Protein AF-A0A944LCT8-F1 (afdb_monomer_lite)

Secondary structure (DSSP, 8-state):
---HHHHHHHHHHHHHHHHHHHHHHHHHTTSPP-PPPPPPPPSSHHHHHHHHHHHHHHHHHHHHHHHHHHIIIIIIHHHHHHHHHH-TT----HHHHHHHHHHHHHHHHHHHHHTTTSPSTTTHHHHHHHHHHHHHTTTSGGG-TT-HHHHHSS-HHHHHHHHHHHHHHHHHHHHHHHHHHHHH-PPP-GGGGGGGHHHHHHHHSHHHHHHHHHHHHHHHHHHHHSPTT------HHHHHHHHHHHHHHHHHHHHHHHHHHH-

Sequence (263 aa):
MNDPGTMIAVVIICTALLILGVVLAVVWGRLDLREPEPRPPATTRSQALRDALRRYAWWANVAAIAAVISGALAATAGGLLVMQIIAMAAPPTAQGLVAGLVAGFLGAFAYTLARRWLPSGWWTGPVLGLFLLVVFGPVWAPLHSYNPDFTILGPNWLAALLFAGLAIVHGCLVVAVARWASHRVPALSARTLPAYLPLLLAIVFYPAGVLLVLGALVAAVAALAMPPGRRITVTQWAGRAVLVVVALLALPAFILSVTLAIR

pLDDT: mean 87.09, std 10.59, range [53.91, 98.31]

Foldseek 3Di:
DDDPVVLVVLLVVLVVLLVVLLVLLVVLLQFDQAAPDDDDFDPDLVVLLVVLLLSLLLLLLLLLQQLLSLLVRQQQSLVVNLCCQFPVDDDNDPVSSLRSSVLSNVLSVCCSVCVLQADDGNVQQLVSLVLCCLLCVLVDQQLALPNVSLVPTDQLVVSVVSSSVSSSSSSSSSSSSSSVSSVVQDRDDPVRVVSSVSSVVLCVSPVSVVVSVVSSVVSNCVSNVDDTPDDPPVPSVVVNVVSVVSSVVSNVSSVVSSVSSND

Structure (mmCIF, N/CA/C/O backbone):
data_AF-A0A944LCT8-F1
#
_entry.id   AF-A0A944LCT8-F1
#
loop_
_atom_site.group_PDB
_atom_site.id
_atom_site.type_symbol
_atom_site.label_atom_id
_atom_site.label_alt_id
_atom_site.label_comp_id
_atom_site.label_asym_id
_atom_site.label_entity_id
_atom_site.label_seq_id
_atom_site.pdbx_PDB_ins_code
_atom_site.Cartn_x
_atom_site.Cartn_y
_atom_site.Cartn_z
_atom_site.occupancy
_atom_site.B_iso_or_equiv
_atom_site.auth_seq_id
_atom_site.auth_comp_id
_atom_site.auth_asym_id
_atom_site.auth_atom_id
_atom_site.pdbx_PDB_model_num
ATOM 1 N N . MET A 1 1 ? 14.390 15.914 -28.197 1.00 54.31 1 MET A N 1
ATOM 2 C CA . MET A 1 1 ? 15.359 14.869 -27.802 1.00 54.31 1 MET A CA 1
ATOM 3 C C . MET A 1 1 ? 15.827 15.195 -26.400 1.00 54.31 1 MET A C 1
ATOM 5 O O . MET A 1 1 ? 16.246 16.324 -26.186 1.00 54.31 1 MET A O 1
ATOM 9 N N . ASN A 1 2 ? 15.683 14.266 -25.454 1.00 67.31 2 ASN A N 1
ATOM 10 C CA . ASN A 1 2 ? 16.244 14.450 -24.116 1.00 67.31 2 ASN A CA 1
ATOM 11 C C . ASN A 1 2 ? 17.774 14.405 -24.220 1.00 67.31 2 ASN A C 1
ATOM 13 O O . ASN A 1 2 ? 18.305 13.605 -24.990 1.00 67.31 2 ASN A O 1
ATOM 17 N N . ASP A 1 3 ? 18.466 15.258 -23.469 1.00 83.62 3 ASP A N 1
ATOM 18 C CA . ASP A 1 3 ? 19.923 15.202 -23.345 1.00 83.62 3 ASP A CA 1
ATOM 19 C C . ASP A 1 3 ? 20.323 13.816 -22.787 1.00 83.62 3 ASP A C 1
ATOM 21 O O . ASP A 1 3 ? 19.762 13.406 -21.760 1.00 83.62 3 ASP A O 1
ATOM 25 N N . PRO A 1 4 ? 21.246 13.068 -23.429 1.00 83.81 4 PRO A N 1
ATOM 26 C CA . PRO A 1 4 ? 21.724 11.779 -22.924 1.00 83.81 4 PRO A CA 1
ATOM 27 C C . PRO A 1 4 ? 22.180 11.838 -21.457 1.00 83.81 4 PRO A C 1
ATOM 29 O O . PRO A 1 4 ? 21.964 10.877 -20.717 1.00 83.81 4 PRO A O 1
ATOM 32 N N . GLY A 1 5 ? 22.711 12.976 -20.992 1.00 87.38 5 GLY A N 1
ATOM 33 C CA . GLY A 1 5 ? 23.055 13.170 -19.581 1.00 87.38 5 GLY A CA 1
ATOM 34 C C . GLY A 1 5 ? 21.846 13.073 -18.643 1.00 87.38 5 GLY A C 1
ATOM 35 O O . GLY A 1 5 ? 21.929 12.469 -17.573 1.00 87.38 5 GLY A O 1
ATOM 36 N N . THR A 1 6 ? 20.688 13.587 -19.067 1.00 84.88 6 THR A N 1
ATOM 37 C CA . THR A 1 6 ? 19.439 13.523 -18.290 1.00 84.88 6 THR A CA 1
ATOM 38 C C . THR A 1 6 ? 18.917 12.090 -18.197 1.00 84.88 6 THR A C 1
ATOM 40 O O . THR A 1 6 ? 18.476 11.662 -17.132 1.00 84.88 6 THR A O 1
ATOM 43 N N . MET A 1 7 ? 19.003 11.318 -19.285 1.00 83.81 7 MET A N 1
ATOM 44 C CA . MET A 1 7 ? 18.575 9.915 -19.294 1.00 83.81 7 MET A CA 1
ATOM 45 C C . MET A 1 7 ? 19.429 9.062 -18.345 1.00 83.81 7 MET A C 1
ATOM 47 O O . MET A 1 7 ? 18.885 8.338 -17.511 1.00 83.81 7 MET A O 1
ATOM 51 N N . ILE A 1 8 ? 20.757 9.201 -18.416 1.00 88.06 8 ILE A N 1
ATOM 52 C CA . ILE A 1 8 ? 21.689 8.485 -17.532 1.00 88.06 8 ILE A CA 1
ATOM 53 C C . ILE A 1 8 ? 21.419 8.844 -16.065 1.00 88.06 8 ILE A C 1
ATOM 55 O O . ILE A 1 8 ? 21.329 7.952 -15.220 1.00 88.06 8 ILE A O 1
ATOM 59 N N . ALA A 1 9 ? 21.218 10.129 -15.758 1.00 89.38 9 ALA A N 1
ATOM 60 C CA . ALA A 1 9 ? 20.897 10.573 -14.404 1.00 89.38 9 ALA A CA 1
ATOM 61 C C . ALA A 1 9 ? 19.594 9.946 -13.879 1.00 89.38 9 ALA A C 1
ATOM 63 O O . ALA A 1 9 ? 19.569 9.442 -12.756 1.00 89.38 9 ALA A O 1
ATOM 64 N N . VAL A 1 10 ? 18.529 9.914 -14.691 1.00 87.44 10 VAL A N 1
ATOM 65 C CA . VAL A 1 10 ? 17.249 9.286 -14.319 1.00 87.44 10 VAL A CA 1
ATOM 66 C C . VAL A 1 10 ? 17.432 7.799 -14.022 1.00 87.44 10 VAL A C 1
ATOM 68 O O . VAL A 1 10 ? 16.945 7.333 -12.992 1.00 87.44 10 VAL A O 1
ATOM 71 N N . VAL A 1 11 ? 18.156 7.060 -14.868 1.00 89.56 11 VAL A N 1
ATOM 72 C CA . VAL A 1 11 ? 18.419 5.625 -14.662 1.00 89.56 11 VAL A CA 1
ATOM 73 C C . VAL A 1 11 ? 19.196 5.387 -13.368 1.00 89.56 11 VAL A C 1
ATOM 75 O O . VAL A 1 11 ? 18.802 4.530 -12.575 1.00 89.56 11 VAL A O 1
ATOM 78 N N . ILE A 1 12 ? 20.253 6.164 -13.110 1.00 92.94 12 ILE A N 1
ATOM 79 C CA . ILE A 1 12 ? 21.062 6.046 -11.888 1.00 92.94 12 ILE A CA 1
ATOM 80 C C . ILE A 1 12 ? 20.209 6.325 -10.647 1.00 92.94 12 ILE A C 1
ATOM 82 O O . ILE A 1 12 ? 20.204 5.523 -9.712 1.00 92.94 12 ILE A O 1
ATOM 86 N N . ILE A 1 13 ? 19.450 7.426 -10.645 1.00 93.12 13 ILE A N 1
ATOM 87 C CA . ILE A 1 13 ? 18.596 7.814 -9.516 1.00 93.12 13 ILE A CA 1
ATOM 88 C C . ILE A 1 13 ? 17.518 6.754 -9.276 1.00 93.12 13 ILE A C 1
ATOM 90 O O . ILE A 1 13 ? 17.351 6.296 -8.147 1.00 93.12 13 ILE A O 1
ATOM 94 N N . CYS A 1 14 ? 16.812 6.316 -10.321 1.00 92.25 14 CYS A N 1
ATOM 95 C CA . CYS A 1 14 ? 15.756 5.313 -10.190 1.00 92.25 14 CYS A CA 1
ATOM 96 C C . CYS A 1 14 ? 16.305 3.965 -9.707 1.00 92.25 14 CYS A C 1
ATOM 98 O O . CYS A 1 14 ? 15.695 3.331 -8.849 1.00 92.25 14 CYS A O 1
ATOM 100 N N . THR A 1 15 ? 17.482 3.560 -10.192 1.00 94.69 15 THR A N 1
ATOM 101 C CA . THR A 1 15 ? 18.173 2.349 -9.727 1.00 94.69 15 THR A CA 1
ATOM 102 C C . THR A 1 15 ? 18.540 2.460 -8.252 1.00 94.69 15 THR A C 1
ATOM 104 O O . THR A 1 15 ? 18.235 1.556 -7.477 1.00 94.69 15 THR A O 1
ATOM 107 N N . ALA A 1 16 ? 19.134 3.579 -7.829 1.00 96.81 16 ALA A N 1
ATOM 108 C CA . ALA A 1 16 ? 19.493 3.806 -6.432 1.00 96.81 16 ALA A CA 1
ATOM 109 C C . ALA A 1 16 ? 18.262 3.796 -5.509 1.00 96.81 16 ALA A C 1
ATOM 111 O O . ALA A 1 16 ? 18.292 3.174 -4.446 1.00 96.81 16 ALA A O 1
ATOM 112 N N . LEU A 1 17 ? 17.162 4.431 -5.925 1.00 96.12 17 LEU A N 1
ATOM 113 C CA . LEU A 1 17 ? 15.902 4.444 -5.176 1.00 96.12 17 LEU A CA 1
ATOM 114 C C . LEU A 1 17 ? 15.261 3.054 -5.093 1.00 96.12 17 LEU A C 1
ATOM 116 O O . LEU A 1 17 ? 14.774 2.672 -4.027 1.00 96.12 17 LEU A O 1
ATOM 120 N N . LEU A 1 18 ? 15.290 2.274 -6.176 1.00 95.56 18 LEU A N 1
ATOM 121 C CA . LEU A 1 18 ? 14.774 0.907 -6.170 1.00 95.56 18 LEU A CA 1
ATOM 122 C C . LEU A 1 18 ? 15.621 -0.002 -5.270 1.00 95.56 18 LEU A C 1
ATOM 124 O O . LEU A 1 18 ? 15.063 -0.753 -4.471 1.00 95.56 18 LEU A O 1
ATOM 128 N N . ILE A 1 19 ? 16.954 0.103 -5.338 1.00 97.81 19 ILE A N 1
ATOM 129 C CA . ILE A 1 19 ? 17.873 -0.616 -4.441 1.00 97.81 19 ILE A CA 1
ATOM 130 C C . ILE A 1 19 ? 17.582 -0.246 -2.988 1.00 97.81 19 ILE A C 1
ATOM 132 O O . ILE A 1 19 ? 17.451 -1.138 -2.149 1.00 97.81 19 ILE A O 1
ATOM 136 N N . LEU A 1 20 ? 17.415 1.045 -2.686 1.00 97.94 20 LEU A N 1
ATOM 137 C CA . LEU A 1 20 ? 17.010 1.496 -1.358 1.00 97.94 20 LEU A CA 1
ATOM 138 C C . LEU A 1 20 ? 15.690 0.837 -0.942 1.00 97.94 20 LEU A C 1
ATOM 140 O O . LEU A 1 20 ? 15.611 0.283 0.149 1.00 97.94 20 LEU A O 1
ATOM 144 N N . GLY A 1 21 ? 14.680 0.817 -1.815 1.00 97.00 21 GLY A N 1
ATOM 145 C CA . GLY A 1 21 ? 13.418 0.117 -1.577 1.00 97.00 21 GLY A CA 1
ATOM 146 C C . GLY A 1 21 ? 13.608 -1.366 -1.236 1.00 97.00 21 GLY A C 1
ATOM 147 O O . GLY A 1 21 ? 13.045 -1.847 -0.254 1.00 97.00 21 GLY A O 1
ATOM 148 N N . VAL A 1 22 ? 14.448 -2.088 -1.981 1.00 97.88 22 VAL A N 1
ATOM 149 C CA . VAL A 1 22 ? 14.769 -3.499 -1.701 1.00 97.88 22 VAL A CA 1
ATOM 150 C C . VAL A 1 22 ? 15.451 -3.655 -0.340 1.00 97.88 22 VAL A C 1
ATOM 152 O O . VAL A 1 22 ? 15.051 -4.512 0.448 1.00 97.88 22 VAL A O 1
ATOM 155 N N . VAL A 1 23 ? 16.429 -2.805 -0.017 1.00 98.12 23 VAL A N 1
ATOM 156 C CA . VAL A 1 23 ? 17.109 -2.819 1.288 1.00 98.12 23 VAL A CA 1
ATOM 157 C C . VAL A 1 23 ? 16.108 -2.584 2.419 1.00 98.12 23 VAL A C 1
ATOM 159 O O . VAL A 1 23 ? 16.077 -3.354 3.379 1.00 98.12 23 VAL A O 1
ATOM 162 N N . LEU A 1 24 ? 15.238 -1.579 2.296 1.00 97.50 24 LEU A N 1
ATOM 163 C CA . LEU A 1 24 ? 14.194 -1.295 3.282 1.00 97.50 24 LEU A CA 1
ATOM 164 C C . LEU A 1 24 ? 13.222 -2.472 3.437 1.00 97.50 24 LEU A C 1
ATOM 166 O O . LEU A 1 24 ? 12.858 -2.826 4.560 1.00 97.50 24 LEU A O 1
ATOM 170 N N . ALA A 1 25 ? 12.847 -3.120 2.332 1.00 97.12 25 ALA A N 1
ATOM 171 C CA . ALA A 1 25 ? 11.998 -4.304 2.350 1.00 97.12 25 ALA A CA 1
ATOM 172 C C . ALA A 1 25 ? 12.648 -5.478 3.102 1.00 97.12 25 ALA A C 1
ATOM 174 O O . ALA A 1 25 ? 11.974 -6.151 3.879 1.00 97.12 25 ALA A O 1
ATOM 175 N N . VAL A 1 26 ? 13.955 -5.699 2.935 1.00 97.31 26 VAL A N 1
ATOM 176 C CA . VAL A 1 26 ? 14.699 -6.751 3.647 1.00 97.31 26 VAL A CA 1
ATOM 177 C C . VAL A 1 26 ? 14.856 -6.423 5.134 1.00 97.31 26 VAL A C 1
ATOM 179 O O . VAL A 1 26 ? 14.592 -7.276 5.984 1.00 97.31 26 VAL A O 1
ATOM 182 N N . VAL A 1 27 ? 15.256 -5.190 5.459 1.00 96.88 27 VAL A N 1
ATOM 183 C CA . VAL A 1 27 ? 15.541 -4.759 6.838 1.00 96.88 27 VAL A CA 1
ATOM 184 C C . VAL A 1 27 ? 14.262 -4.700 7.673 1.00 96.88 27 VAL A C 1
ATOM 186 O O . VAL A 1 27 ? 14.236 -5.189 8.801 1.00 96.88 27 VAL A O 1
ATOM 189 N N . TRP A 1 28 ? 13.179 -4.137 7.131 1.00 97.44 28 TRP A N 1
ATOM 190 C CA . TRP A 1 28 ? 11.921 -3.966 7.865 1.00 97.44 28 TRP A CA 1
ATOM 191 C C . TRP A 1 28 ? 10.917 -5.097 7.640 1.00 97.44 28 TRP A C 1
ATOM 193 O O . TRP A 1 28 ? 9.981 -5.249 8.423 1.00 97.44 28 TRP A O 1
ATOM 203 N N . GLY A 1 29 ? 11.114 -5.938 6.622 1.00 93.19 29 GLY A N 1
ATOM 204 C CA . GLY A 1 29 ? 10.236 -7.071 6.330 1.00 93.19 29 GLY A CA 1
ATOM 205 C C . GLY A 1 29 ? 10.192 -8.117 7.443 1.00 93.19 29 GLY A C 1
ATOM 206 O O . GLY A 1 29 ? 9.224 -8.864 7.527 1.00 93.19 29 GLY A O 1
ATOM 207 N N . ARG A 1 30 ? 11.189 -8.149 8.333 1.00 93.44 30 ARG A N 1
ATOM 208 C CA . ARG A 1 30 ? 11.230 -9.057 9.492 1.00 93.44 30 ARG A CA 1
ATOM 209 C C . ARG A 1 30 ? 10.522 -8.519 10.735 1.00 93.44 30 ARG A C 1
ATOM 211 O O . ARG A 1 30 ? 10.394 -9.253 11.706 1.00 93.44 30 ARG A O 1
ATOM 218 N N . LEU A 1 31 ? 10.101 -7.255 10.731 1.00 94.94 31 LEU A N 1
ATOM 219 C CA . LEU A 1 31 ? 9.425 -6.663 11.879 1.00 94.94 31 LEU A CA 1
ATOM 220 C C . LEU A 1 31 ? 8.013 -7.233 12.019 1.00 94.94 31 LEU A C 1
ATOM 222 O O . LEU A 1 31 ? 7.289 -7.373 11.035 1.00 94.94 31 LEU A O 1
ATOM 226 N N . ASP A 1 32 ? 7.582 -7.489 13.246 1.00 94.25 32 ASP A N 1
ATOM 227 C CA . ASP A 1 32 ? 6.180 -7.797 13.499 1.00 94.25 32 ASP A CA 1
ATOM 228 C C . ASP A 1 32 ? 5.321 -6.540 13.396 1.00 94.25 32 ASP A C 1
ATOM 230 O O . ASP A 1 32 ? 5.759 -5.421 13.678 1.00 94.25 32 ASP A O 1
ATOM 234 N N . LEU A 1 33 ? 4.070 -6.725 12.988 1.00 93.19 33 LEU A N 1
ATOM 235 C CA . LEU A 1 33 ? 3.101 -5.643 12.915 1.00 93.19 33 LEU A CA 1
ATOM 236 C C . LEU A 1 33 ? 2.576 -5.341 14.322 1.00 93.19 33 LEU A C 1
ATOM 238 O O . LEU A 1 33 ? 1.921 -6.185 14.933 1.00 93.19 33 LEU A O 1
ATOM 242 N N . ARG A 1 34 ? 2.841 -4.136 14.830 1.00 94.00 34 ARG A N 1
ATOM 243 C CA . ARG A 1 34 ? 2.434 -3.731 16.178 1.00 94.00 34 ARG A CA 1
ATOM 244 C C . ARG A 1 34 ? 1.142 -2.931 16.127 1.00 94.00 34 ARG A C 1
ATOM 246 O O . ARG A 1 34 ? 1.133 -1.789 15.685 1.00 94.00 34 ARG A O 1
ATOM 253 N N . GLU A 1 35 ? 0.040 -3.515 16.586 1.00 89.81 35 GLU A N 1
ATOM 254 C CA . GLU A 1 35 ? -1.225 -2.783 16.700 1.00 89.81 35 GLU A CA 1
ATOM 255 C C . GLU A 1 35 ? -1.248 -1.881 17.953 1.00 89.81 35 GLU A C 1
ATOM 257 O O . GLU A 1 35 ? -0.575 -2.186 18.944 1.00 89.81 35 GLU A O 1
ATOM 262 N N . PRO A 1 36 ? -2.046 -0.793 17.959 1.00 89.12 36 PRO A N 1
ATOM 263 C CA . PRO A 1 36 ? -2.283 -0.006 19.162 1.00 89.12 36 PRO A CA 1
ATOM 264 C C . PRO A 1 36 ? -2.889 -0.872 20.260 1.00 89.12 36 PRO A C 1
ATOM 266 O O . PRO A 1 36 ? -3.829 -1.637 20.004 1.00 89.12 36 PRO A O 1
ATOM 269 N N . GLU A 1 37 ? -2.386 -0.689 21.479 1.00 87.31 37 GLU A N 1
ATOM 270 C CA . GLU A 1 37 ? -2.818 -1.446 22.649 1.00 87.31 37 GLU A CA 1
ATOM 271 C C . GLU A 1 37 ? -4.354 -1.441 22.780 1.00 87.31 37 GLU A C 1
ATOM 273 O O . GLU A 1 37 ? -4.993 -0.389 22.609 1.00 87.31 37 GLU A O 1
ATOM 278 N N . PRO A 1 38 ? -4.984 -2.609 23.012 1.00 80.81 38 PRO A N 1
ATOM 279 C CA . PRO A 1 38 ? -6.423 -2.682 23.192 1.00 80.81 38 PRO A CA 1
ATOM 280 C C . PRO A 1 38 ? -6.852 -1.820 24.379 1.00 80.81 38 PRO A C 1
ATOM 282 O O . PRO A 1 38 ? -6.400 -2.019 25.501 1.00 80.81 38 PRO A O 1
ATOM 285 N N . ARG A 1 39 ? -7.762 -0.877 24.139 1.00 83.50 39 ARG A N 1
ATOM 286 C CA . ARG A 1 39 ? -8.414 -0.140 25.223 1.00 83.50 39 ARG A CA 1
ATOM 287 C C . ARG A 1 39 ? -9.470 -1.000 25.920 1.00 83.50 39 ARG A C 1
ATOM 289 O O . ARG A 1 39 ? -9.984 -1.937 25.295 1.00 83.50 39 ARG A O 1
ATOM 296 N N . PRO A 1 40 ? -9.819 -0.667 27.177 1.00 85.31 40 PRO A N 1
ATOM 297 C CA . PRO A 1 40 ? -10.944 -1.292 27.851 1.00 85.31 40 PRO A CA 1
ATOM 298 C C . PRO A 1 40 ? -12.214 -1.200 26.992 1.00 85.31 40 PRO A C 1
ATOM 300 O O . PRO A 1 40 ? -12.367 -0.245 26.222 1.00 85.31 40 PRO A O 1
ATOM 303 N N . PRO A 1 41 ? -13.116 -2.191 27.090 1.00 83.81 41 PRO A N 1
ATOM 304 C CA . PRO A 1 41 ? -14.346 -2.197 26.315 1.00 83.81 41 PRO A CA 1
ATOM 305 C C . PRO A 1 41 ? -15.141 -0.916 26.576 1.00 83.81 41 PRO A C 1
ATOM 307 O O . PRO A 1 41 ? -15.324 -0.500 27.720 1.00 83.81 41 PRO A O 1
ATOM 310 N N . ALA A 1 42 ? -15.604 -0.288 25.497 1.00 86.19 42 ALA A N 1
ATOM 311 C CA . ALA A 1 42 ? -16.411 0.917 25.583 1.00 86.19 42 ALA A CA 1
ATOM 312 C C . ALA A 1 42 ? -17.699 0.640 26.367 1.00 86.19 42 ALA A C 1
ATOM 314 O O . ALA A 1 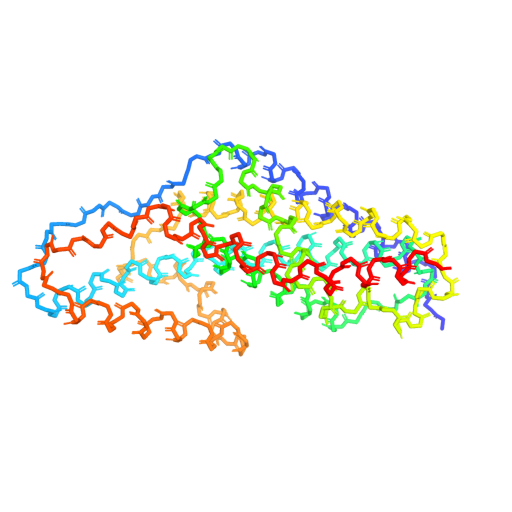42 ? -18.406 -0.324 26.076 1.00 86.19 42 ALA A O 1
ATOM 315 N N . THR A 1 43 ? -18.035 1.509 27.319 1.00 87.38 43 THR A N 1
ATOM 316 C CA . THR A 1 43 ? -19.288 1.406 28.084 1.00 87.38 43 THR A CA 1
ATOM 317 C C . THR A 1 43 ? -20.441 2.125 27.387 1.00 87.38 43 THR A C 1
ATOM 319 O O . THR A 1 43 ? -21.606 1.889 27.691 1.00 87.38 43 THR A O 1
ATOM 322 N N . THR A 1 44 ? -20.134 2.985 26.410 1.00 90.00 44 THR A N 1
ATOM 323 C CA . THR A 1 44 ? -21.115 3.777 25.655 1.00 90.00 44 THR A CA 1
ATOM 324 C C . THR A 1 44 ? -20.850 3.722 24.148 1.00 90.00 44 THR A C 1
ATOM 326 O O . THR A 1 44 ? -19.711 3.563 23.704 1.00 90.00 44 THR A O 1
ATOM 329 N N . ARG A 1 45 ? -21.893 3.935 23.328 1.00 87.94 45 ARG A N 1
ATOM 330 C CA . ARG A 1 45 ? -21.756 4.010 21.857 1.00 87.94 45 ARG A CA 1
ATOM 331 C C . ARG A 1 45 ? -20.810 5.130 21.406 1.00 87.94 45 ARG A C 1
ATOM 333 O O . ARG A 1 45 ? -20.050 4.949 20.462 1.00 87.94 45 ARG A O 1
ATOM 340 N N . SER A 1 46 ? -20.815 6.276 22.094 1.00 90.00 46 SER A N 1
ATOM 341 C CA . SER A 1 46 ? -19.945 7.412 21.751 1.00 90.00 46 SER A CA 1
ATOM 342 C C . SER A 1 46 ? -18.464 7.130 22.029 1.00 90.00 46 SER A C 1
ATOM 344 O O . SER A 1 46 ? -17.591 7.635 21.321 1.00 90.00 46 SER A O 1
ATOM 346 N N . GLN A 1 47 ? -18.158 6.329 23.053 1.00 90.94 47 GLN A N 1
ATOM 347 C CA . GLN A 1 47 ? -16.806 5.824 23.294 1.00 90.94 47 GLN A CA 1
ATOM 348 C C . GLN A 1 47 ? -16.413 4.801 22.225 1.00 90.94 47 GLN A C 1
ATOM 350 O O . GLN A 1 47 ? -15.339 4.938 21.646 1.00 90.94 47 GLN A O 1
ATOM 355 N N . ALA A 1 48 ? -17.305 3.861 21.886 1.00 89.06 48 ALA A N 1
ATOM 356 C CA . ALA A 1 48 ? -17.057 2.860 20.846 1.00 89.06 48 ALA A CA 1
ATOM 357 C C . ALA A 1 48 ? -16.739 3.507 19.486 1.00 89.06 48 ALA A C 1
ATOM 359 O O . ALA A 1 48 ? -15.749 3.149 18.849 1.00 89.06 48 ALA A O 1
ATOM 360 N N . LEU A 1 49 ? -17.519 4.517 19.080 1.00 91.31 49 LEU A N 1
ATOM 361 C CA . LEU A 1 49 ? -17.278 5.283 17.856 1.00 91.31 49 LEU A CA 1
ATOM 362 C C . LEU A 1 49 ? -15.927 6.013 17.892 1.00 91.31 49 LEU A C 1
ATOM 364 O O . LEU A 1 49 ? -15.155 5.930 16.938 1.00 91.31 49 LEU A O 1
ATOM 368 N N . ARG A 1 50 ? -15.610 6.709 18.993 1.00 91.94 50 ARG A N 1
ATOM 369 C CA . ARG A 1 50 ? -14.331 7.426 19.136 1.00 91.94 50 ARG A CA 1
ATOM 370 C C . ARG A 1 50 ? -13.133 6.484 19.099 1.00 91.94 50 ARG A C 1
ATOM 372 O O . ARG A 1 50 ? -12.133 6.811 18.465 1.00 91.94 50 ARG A O 1
ATOM 379 N N . ASP A 1 51 ? -13.218 5.330 19.750 1.00 90.38 51 ASP A N 1
ATOM 380 C CA . ASP A 1 51 ? -12.138 4.344 19.744 1.00 90.38 51 ASP A CA 1
ATOM 381 C C . ASP A 1 51 ? -11.978 3.681 18.370 1.00 90.38 51 ASP A C 1
ATOM 383 O O . ASP A 1 51 ? -10.846 3.509 17.910 1.00 90.38 51 ASP A O 1
ATOM 387 N N . ALA A 1 52 ? -13.081 3.399 17.666 1.00 89.94 52 ALA A N 1
ATOM 388 C CA . ALA A 1 52 ? -13.050 2.903 16.293 1.00 89.94 52 ALA A CA 1
ATOM 389 C C . ALA A 1 52 ? -12.406 3.913 15.333 1.00 89.94 52 ALA A C 1
ATOM 391 O O . ALA A 1 52 ? -11.497 3.545 14.592 1.00 89.94 52 ALA A O 1
ATOM 392 N N . LEU A 1 53 ? -12.803 5.189 15.391 1.00 92.50 53 LEU A N 1
ATOM 393 C CA . LEU A 1 53 ? -12.230 6.249 14.555 1.00 92.50 53 LEU A CA 1
ATOM 394 C C . LEU A 1 53 ? -10.760 6.524 14.882 1.00 92.50 53 LEU A C 1
ATOM 396 O O . LEU A 1 53 ? -9.968 6.747 13.973 1.00 92.50 53 LEU A O 1
ATOM 400 N N . ARG A 1 54 ? -10.352 6.459 16.156 1.00 93.50 54 ARG A N 1
ATOM 401 C CA . ARG A 1 54 ? -8.936 6.578 16.548 1.00 93.50 54 ARG A CA 1
ATOM 402 C C . ARG A 1 54 ? -8.099 5.427 16.004 1.00 93.50 54 ARG A C 1
ATOM 404 O O . ARG A 1 54 ? -7.016 5.655 15.471 1.00 93.50 54 ARG A O 1
ATOM 411 N N . ARG A 1 55 ? -8.602 4.196 16.120 1.00 92.38 55 ARG A N 1
ATOM 412 C CA . ARG A 1 55 ? -7.942 3.011 15.561 1.00 92.38 55 ARG A CA 1
ATOM 413 C C . ARG A 1 55 ? -7.894 3.074 14.035 1.00 92.38 55 ARG A C 1
ATOM 415 O O . ARG A 1 55 ? -6.870 2.724 13.457 1.00 92.38 55 ARG A O 1
ATOM 422 N N . TYR A 1 56 ? -8.964 3.546 13.402 1.00 92.56 56 TYR A N 1
ATOM 423 C CA . TYR A 1 56 ? -9.012 3.785 11.966 1.00 92.56 56 TYR A CA 1
ATOM 424 C C . TYR A 1 56 ? -7.974 4.823 11.536 1.00 92.56 56 TYR A C 1
ATOM 426 O O . TYR A 1 56 ? -7.159 4.530 10.671 1.00 92.56 56 TYR A O 1
ATOM 434 N N . ALA A 1 57 ? -7.941 5.991 12.181 1.00 94.94 57 ALA A N 1
ATOM 435 C CA . ALA A 1 57 ? -6.988 7.054 11.880 1.00 94.94 57 ALA A CA 1
ATOM 436 C C . ALA A 1 57 ? -5.537 6.578 12.025 1.00 94.94 57 ALA A C 1
ATOM 438 O O . ALA A 1 57 ? -4.694 6.911 11.196 1.00 94.94 57 ALA A O 1
ATOM 439 N N . TRP A 1 58 ? -5.244 5.762 13.042 1.00 96.12 58 TRP A N 1
ATOM 440 C CA . TRP A 1 58 ? -3.925 5.153 13.206 1.00 96.12 58 TRP A CA 1
ATOM 441 C C . TRP A 1 58 ? -3.564 4.248 12.015 1.00 96.12 58 TRP A C 1
ATOM 443 O O . TRP A 1 58 ? -2.502 4.419 11.419 1.00 96.12 58 TRP A O 1
ATOM 453 N N . TRP A 1 59 ? -4.468 3.346 11.609 1.00 95.56 59 TRP A N 1
ATOM 454 C CA . TRP A 1 59 ? -4.263 2.476 10.440 1.00 95.56 59 TRP A CA 1
ATOM 455 C C . TRP A 1 59 ? -4.125 3.265 9.143 1.00 95.56 59 TRP A C 1
ATOM 457 O O . TRP A 1 59 ? -3.265 2.955 8.324 1.00 95.56 59 TRP A O 1
ATOM 467 N N . ALA A 1 60 ? -4.950 4.291 8.977 1.00 95.00 60 ALA A N 1
ATOM 468 C CA . ALA A 1 60 ? -4.920 5.186 7.838 1.00 95.00 60 ALA A CA 1
ATOM 469 C C . ALA A 1 60 ? -3.584 5.935 7.744 1.00 95.00 60 ALA A C 1
ATOM 471 O O . ALA A 1 60 ? -3.035 6.062 6.655 1.00 95.00 60 ALA A O 1
ATOM 472 N N . ASN A 1 61 ? -3.016 6.371 8.872 1.00 96.75 61 ASN A N 1
ATOM 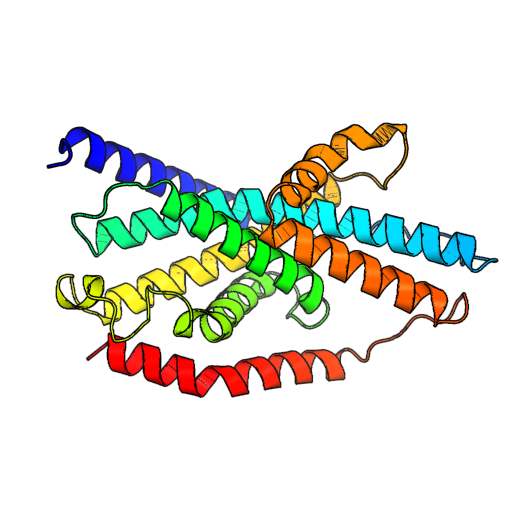473 C CA . ASN A 1 61 ? -1.705 7.019 8.894 1.00 96.75 61 ASN A CA 1
ATOM 474 C C . ASN A 1 61 ? -0.574 6.039 8.543 1.00 96.75 61 ASN A C 1
ATOM 476 O O . ASN A 1 61 ? 0.296 6.364 7.739 1.00 96.75 61 ASN A O 1
ATOM 480 N N . VAL A 1 62 ? -0.614 4.812 9.079 1.00 96.94 62 VAL A N 1
ATOM 481 C CA . VAL A 1 62 ? 0.329 3.742 8.702 1.00 96.94 62 VAL A CA 1
ATOM 482 C C . VAL A 1 62 ? 0.236 3.437 7.203 1.00 96.94 62 VAL A C 1
ATOM 484 O O . VAL A 1 62 ? 1.264 3.338 6.534 1.00 96.94 62 VAL A O 1
ATOM 487 N N . ALA A 1 63 ? -0.981 3.340 6.663 1.00 96.19 63 ALA A N 1
ATOM 488 C CA . ALA A 1 63 ? -1.215 3.125 5.240 1.00 96.19 63 ALA A CA 1
ATOM 489 C C . ALA A 1 63 ? -0.721 4.301 4.389 1.00 96.19 63 ALA A C 1
ATOM 491 O O . ALA A 1 63 ? -0.092 4.067 3.366 1.00 96.19 63 ALA A O 1
ATOM 492 N N . ALA A 1 64 ? -0.939 5.547 4.814 1.00 96.06 64 ALA A N 1
ATOM 493 C CA . ALA A 1 64 ? -0.459 6.734 4.109 1.00 96.06 64 ALA A CA 1
ATOM 494 C C . ALA A 1 64 ? 1.075 6.771 4.029 1.00 96.06 64 ALA A C 1
ATOM 496 O O . ALA A 1 64 ? 1.632 6.994 2.957 1.00 96.06 64 ALA A O 1
ATOM 497 N N . ILE A 1 65 ? 1.768 6.479 5.135 1.00 97.31 65 ILE A N 1
ATOM 498 C CA . ILE A 1 65 ? 3.236 6.388 5.162 1.00 97.31 65 ILE A CA 1
ATOM 499 C C . ILE A 1 65 ? 3.721 5.272 4.227 1.00 97.31 65 ILE A C 1
ATOM 501 O O . ILE A 1 65 ? 4.611 5.495 3.404 1.00 97.31 65 ILE A O 1
ATOM 505 N N . ALA A 1 66 ? 3.112 4.084 4.317 1.00 97.50 66 ALA A N 1
ATOM 506 C CA . ALA A 1 66 ? 3.430 2.961 3.439 1.00 97.50 66 ALA A CA 1
ATOM 507 C C . ALA A 1 66 ? 3.192 3.299 1.963 1.00 97.50 66 ALA A C 1
ATOM 509 O O . ALA A 1 66 ? 4.047 3.002 1.133 1.00 97.50 66 ALA A O 1
ATOM 510 N N . ALA A 1 67 ? 2.082 3.959 1.642 1.00 96.31 67 ALA A N 1
ATOM 511 C CA . ALA A 1 67 ? 1.718 4.359 0.291 1.00 96.31 67 ALA A CA 1
ATOM 512 C C . ALA A 1 67 ? 2.719 5.342 -0.314 1.00 96.31 67 ALA A C 1
ATOM 514 O O . ALA A 1 67 ? 3.174 5.127 -1.432 1.00 96.31 67 ALA A O 1
ATOM 515 N N . VAL A 1 68 ? 3.096 6.386 0.427 1.00 95.94 68 VAL A N 1
ATOM 516 C CA . VAL A 1 68 ? 4.035 7.405 -0.061 1.00 95.94 68 VAL A CA 1
ATOM 517 C C . VAL A 1 68 ? 5.414 6.796 -0.300 1.00 95.94 68 VAL A C 1
ATOM 519 O O . VAL A 1 68 ? 5.976 6.960 -1.380 1.00 95.94 68 VAL A O 1
ATOM 522 N N . ILE A 1 69 ? 5.948 6.052 0.674 1.00 97.06 69 ILE A N 1
ATOM 523 C CA . ILE A 1 69 ? 7.296 5.479 0.563 1.00 97.06 69 ILE A CA 1
ATOM 524 C C . ILE A 1 69 ? 7.342 4.407 -0.532 1.00 97.06 69 ILE A C 1
ATOM 526 O O . ILE A 1 69 ? 8.229 4.441 -1.384 1.00 97.06 69 ILE A O 1
ATOM 530 N N . SER A 1 70 ? 6.386 3.472 -0.552 1.00 97.12 70 SER A N 1
ATOM 531 C CA . SER A 1 70 ? 6.357 2.421 -1.580 1.00 97.12 70 SER A CA 1
ATOM 532 C C . SER A 1 70 ? 6.033 2.964 -2.971 1.00 97.12 70 SER A C 1
ATOM 534 O O . SER A 1 70 ? 6.672 2.575 -3.947 1.00 97.12 70 SER A O 1
ATOM 536 N N . GLY A 1 71 ? 5.098 3.911 -3.066 1.00 94.50 71 GLY A N 1
ATOM 537 C CA . GLY A 1 71 ? 4.722 4.564 -4.313 1.00 94.50 71 GLY A CA 1
ATOM 538 C C . GLY A 1 71 ? 5.876 5.347 -4.932 1.00 94.50 71 GLY A C 1
ATOM 539 O O . GLY A 1 71 ? 6.068 5.292 -6.144 1.00 94.50 71 GLY A O 1
ATOM 540 N N . ALA A 1 72 ? 6.693 6.020 -4.119 1.00 94.56 72 ALA A N 1
ATOM 541 C CA . ALA A 1 72 ? 7.880 6.724 -4.595 1.00 94.56 72 ALA A CA 1
ATOM 542 C C . ALA A 1 72 ? 9.003 5.759 -5.020 1.00 94.56 72 ALA A C 1
ATOM 544 O O . ALA A 1 72 ? 9.501 5.852 -6.141 1.00 94.56 72 ALA A O 1
ATOM 545 N N . LEU A 1 73 ? 9.394 4.824 -4.146 1.00 95.81 73 LEU A N 1
ATOM 546 C CA . LEU A 1 73 ? 10.584 3.987 -4.353 1.00 95.81 73 LEU A CA 1
ATOM 547 C C . LEU A 1 73 ? 10.363 2.825 -5.327 1.00 95.81 73 LEU A C 1
ATOM 549 O O . LEU A 1 73 ? 11.249 2.515 -6.116 1.00 95.81 73 LEU A O 1
ATOM 553 N N . ALA A 1 74 ? 9.207 2.165 -5.270 1.00 94.94 74 ALA A N 1
ATOM 554 C CA . ALA A 1 74 ? 8.915 1.022 -6.129 1.00 94.94 74 ALA A CA 1
ATOM 555 C C . ALA A 1 74 ? 8.060 1.454 -7.321 1.00 94.94 74 ALA A C 1
ATOM 557 O O . ALA A 1 74 ? 8.527 1.414 -8.454 1.00 94.94 74 ALA A O 1
ATOM 558 N N . ALA A 1 75 ? 6.834 1.923 -7.090 1.00 92.75 75 ALA A N 1
ATOM 559 C CA . ALA A 1 75 ? 5.904 2.139 -8.197 1.00 92.75 75 ALA A CA 1
ATOM 560 C C . ALA A 1 75 ? 6.354 3.251 -9.167 1.00 92.75 75 ALA A C 1
ATOM 562 O O . ALA A 1 75 ? 6.273 3.064 -10.377 1.00 92.75 75 ALA A O 1
ATOM 563 N N . THR A 1 76 ? 6.876 4.374 -8.657 1.00 92.62 76 THR A N 1
ATOM 564 C CA . THR A 1 76 ? 7.391 5.475 -9.489 1.00 92.62 76 THR A CA 1
ATOM 565 C C . THR A 1 76 ? 8.796 5.165 -9.988 1.00 92.62 76 THR A C 1
ATOM 567 O O . THR A 1 76 ? 8.986 4.994 -11.186 1.00 92.62 76 THR A O 1
ATOM 570 N N . ALA A 1 77 ? 9.789 5.081 -9.095 1.00 93.00 77 ALA A N 1
ATOM 571 C CA . ALA A 1 77 ? 11.183 4.924 -9.509 1.00 93.00 77 ALA A CA 1
ATOM 572 C C . ALA A 1 77 ? 11.437 3.577 -10.201 1.00 93.00 77 ALA A C 1
ATOM 574 O O . ALA A 1 77 ? 12.039 3.540 -11.269 1.00 93.00 77 ALA A O 1
ATOM 575 N N . GLY A 1 78 ? 10.925 2.475 -9.652 1.00 91.25 78 GLY A N 1
ATOM 576 C CA . GLY A 1 78 ? 11.019 1.169 -10.301 1.00 91.25 78 GLY A CA 1
ATOM 577 C C . GLY A 1 78 ? 10.205 1.089 -11.594 1.00 91.25 78 GLY A C 1
ATOM 578 O O . GLY A 1 78 ? 10.694 0.531 -12.570 1.00 91.25 78 GLY A O 1
ATOM 579 N N . GLY A 1 79 ? 9.018 1.702 -11.650 1.00 89.56 79 GLY A N 1
ATOM 580 C CA . GLY A 1 79 ? 8.226 1.789 -12.882 1.00 89.56 79 GLY A CA 1
ATOM 581 C C . GLY A 1 79 ? 8.958 2.551 -13.985 1.00 89.56 79 GLY A C 1
ATOM 582 O O . GLY A 1 79 ? 9.076 2.051 -15.099 1.00 89.56 79 GLY A O 1
ATOM 583 N N . LEU A 1 80 ? 9.527 3.716 -13.661 1.00 88.94 80 LEU A N 1
ATOM 584 C CA . LEU A 1 80 ? 10.364 4.489 -14.577 1.00 88.94 80 LEU A CA 1
ATOM 585 C C . LEU A 1 80 ? 11.603 3.705 -15.006 1.00 88.94 80 LEU A C 1
ATOM 587 O O . LEU A 1 80 ? 11.926 3.719 -16.184 1.00 88.94 80 LEU A O 1
ATOM 591 N N . LEU A 1 81 ? 12.273 2.996 -14.093 1.00 89.81 81 LEU A N 1
ATOM 592 C CA . LEU A 1 81 ? 13.438 2.180 -14.432 1.00 89.81 81 LEU A CA 1
ATOM 593 C C . LEU A 1 81 ? 13.079 1.065 -15.417 1.00 89.81 81 LEU A C 1
ATOM 595 O O . LEU A 1 81 ? 13.760 0.909 -16.425 1.00 89.81 81 LEU A O 1
ATOM 599 N N . VAL A 1 82 ? 12.003 0.319 -15.150 1.00 89.25 82 VAL A N 1
ATOM 600 C CA . VAL A 1 82 ? 11.513 -0.725 -16.060 1.00 89.25 82 VAL A CA 1
ATOM 601 C C . VAL A 1 82 ? 11.172 -0.115 -17.413 1.00 89.25 82 VAL A C 1
ATOM 603 O O . VAL A 1 82 ? 11.615 -0.646 -18.426 1.00 89.25 82 VAL A O 1
ATOM 606 N N . MET A 1 83 ? 10.480 1.029 -17.425 1.00 85.81 83 MET A N 1
ATOM 607 C CA . MET A 1 83 ? 10.188 1.756 -18.656 1.00 85.81 83 MET A CA 1
ATOM 608 C C . MET A 1 83 ? 11.461 2.192 -19.379 1.00 85.81 83 MET A C 1
ATOM 610 O O . MET A 1 83 ? 11.508 2.017 -20.574 1.00 85.81 83 MET A O 1
ATOM 614 N N . GLN A 1 84 ? 12.514 2.678 -18.720 1.00 83.88 84 GLN A N 1
ATOM 615 C CA . GLN A 1 84 ? 13.766 3.036 -19.410 1.00 83.88 84 GLN A CA 1
ATOM 616 C C . GLN A 1 84 ? 14.523 1.809 -19.947 1.00 83.88 84 GLN A C 1
ATOM 618 O O . GLN A 1 84 ? 15.164 1.895 -20.991 1.00 83.88 84 GLN A O 1
ATOM 623 N N . ILE A 1 85 ? 14.465 0.672 -19.242 1.00 83.62 85 ILE A N 1
ATOM 624 C CA . ILE A 1 85 ? 15.113 -0.581 -19.666 1.00 83.62 85 ILE A CA 1
ATOM 625 C C . ILE A 1 85 ? 14.444 -1.135 -20.923 1.00 83.62 85 ILE A C 1
ATOM 627 O O . ILE A 1 85 ? 15.137 -1.591 -21.829 1.00 83.62 85 ILE A O 1
ATOM 631 N N . ILE A 1 86 ? 13.109 -1.122 -20.964 1.00 78.62 86 ILE A N 1
ATOM 632 C CA . ILE A 1 86 ? 12.361 -1.636 -22.115 1.00 78.62 86 ILE A CA 1
ATOM 633 C C . ILE A 1 86 ? 12.277 -0.569 -23.206 1.00 78.62 86 ILE A C 1
ATOM 635 O O . ILE A 1 86 ? 12.646 -0.838 -24.340 1.00 78.62 86 ILE A O 1
ATOM 639 N N . ALA A 1 87 ? 11.886 0.651 -22.843 1.00 69.75 87 ALA A N 1
ATOM 640 C CA . ALA A 1 87 ? 11.619 1.802 -23.691 1.00 69.75 87 ALA A CA 1
ATOM 641 C C . ALA A 1 87 ? 12.749 2.831 -23.619 1.00 69.75 87 ALA A C 1
ATOM 643 O O . ALA A 1 87 ? 12.762 3.684 -22.732 1.00 69.75 87 ALA A O 1
ATOM 644 N N . MET A 1 88 ? 13.658 2.835 -24.597 1.00 61.38 88 MET A N 1
ATOM 645 C CA . MET A 1 88 ? 14.726 3.845 -24.713 1.00 61.38 88 MET A CA 1
ATOM 646 C C . MET A 1 88 ? 14.223 5.294 -24.980 1.00 61.38 88 MET A C 1
ATOM 648 O O . MET A 1 88 ? 14.877 6.029 -25.718 1.00 61.38 88 MET A O 1
ATOM 652 N N . ALA A 1 89 ? 13.059 5.742 -24.477 1.00 53.91 89 ALA A N 1
ATOM 653 C CA . ALA A 1 89 ? 12.507 7.044 -24.881 1.00 53.91 89 ALA A CA 1
ATOM 654 C C . ALA A 1 89 ? 11.394 7.709 -24.036 1.00 53.91 89 ALA A C 1
ATOM 656 O O . ALA A 1 89 ? 10.915 8.758 -24.467 1.00 53.91 89 ALA A O 1
ATOM 657 N N . ALA A 1 90 ? 10.953 7.218 -22.872 1.00 56.28 90 ALA A N 1
ATOM 658 C CA . ALA A 1 90 ? 9.882 7.928 -22.150 1.00 56.28 90 ALA A CA 1
ATOM 659 C C . ALA A 1 90 ? 10.438 9.107 -21.313 1.00 56.28 90 ALA A C 1
ATOM 661 O O . ALA A 1 90 ? 11.279 8.881 -20.436 1.00 56.28 90 ALA A O 1
ATOM 662 N N . PRO A 1 91 ? 10.015 10.372 -21.532 1.00 60.81 91 PRO A N 1
ATOM 663 C CA . PRO A 1 91 ? 10.406 11.473 -20.658 1.00 60.81 91 PRO A CA 1
ATOM 664 C C . PRO A 1 91 ? 9.824 11.267 -19.248 1.00 60.81 91 PRO A C 1
ATOM 666 O O . PRO A 1 91 ? 8.678 10.829 -19.119 1.00 60.81 91 PRO A O 1
ATOM 669 N N . PRO A 1 92 ? 10.567 11.595 -18.175 1.00 63.50 92 PRO A N 1
ATOM 670 C CA . PRO A 1 92 ? 10.033 11.564 -16.820 1.00 63.50 92 PRO A CA 1
ATOM 671 C C . PRO A 1 92 ? 8.958 12.647 -16.691 1.00 63.50 92 PRO A C 1
ATOM 673 O O . PRO A 1 92 ? 9.253 13.835 -16.579 1.00 63.50 92 PRO A O 1
ATOM 676 N N . THR A 1 93 ? 7.691 12.249 -16.745 1.00 68.19 93 THR A N 1
ATOM 677 C CA . THR A 1 93 ? 6.561 13.166 -16.594 1.00 68.19 93 THR A CA 1
ATOM 678 C C . THR A 1 93 ? 6.012 13.115 -15.173 1.00 68.19 93 THR A C 1
ATOM 680 O O . THR A 1 93 ? 6.091 12.099 -14.478 1.00 68.19 93 THR A O 1
ATOM 683 N N . ALA A 1 94 ? 5.364 14.202 -14.749 1.00 66.62 94 ALA A N 1
ATOM 684 C CA . ALA A 1 94 ? 4.607 14.240 -13.496 1.00 66.62 94 ALA A CA 1
ATOM 685 C C . ALA A 1 94 ? 3.532 13.133 -13.417 1.00 66.62 94 ALA A C 1
ATOM 687 O O . ALA A 1 94 ? 3.157 12.709 -12.325 1.00 66.62 94 ALA A O 1
ATOM 688 N N . GLN A 1 95 ? 3.074 12.619 -14.566 1.00 74.62 95 GLN A N 1
ATOM 689 C CA . GLN A 1 95 ? 2.123 11.510 -14.639 1.00 74.62 95 GLN A CA 1
ATOM 690 C C . GLN A 1 95 ? 2.685 10.221 -14.023 1.00 74.62 95 GLN A C 1
ATOM 692 O O . GLN A 1 95 ? 1.943 9.519 -13.340 1.00 74.62 95 GLN A O 1
ATOM 697 N N . GLY A 1 96 ? 3.986 9.939 -14.180 1.00 78.81 96 GLY A N 1
ATOM 698 C CA . GLY A 1 96 ? 4.623 8.757 -13.588 1.00 78.81 96 GLY A CA 1
ATOM 699 C C . GLY A 1 96 ? 4.609 8.781 -12.058 1.00 78.81 96 GLY A C 1
ATOM 700 O O . GLY A 1 96 ? 4.300 7.773 -11.425 1.00 78.81 96 GLY A O 1
ATOM 701 N N . LEU A 1 97 ? 4.853 9.954 -11.460 1.00 84.62 97 LEU A N 1
ATOM 702 C CA . LEU A 1 97 ? 4.772 10.145 -10.008 1.00 84.62 97 LEU A CA 1
ATOM 703 C C . LEU A 1 97 ? 3.343 9.957 -9.493 1.00 84.62 97 LEU A C 1
ATOM 705 O O . LEU A 1 97 ? 3.127 9.267 -8.500 1.00 84.62 97 LEU A O 1
ATOM 709 N N . VAL A 1 98 ? 2.358 10.555 -10.168 1.00 85.81 98 VAL A N 1
ATOM 710 C CA . VAL A 1 98 ? 0.949 10.417 -9.775 1.00 85.81 98 VAL A CA 1
ATOM 711 C C . VAL A 1 98 ? 0.508 8.957 -9.878 1.00 85.81 98 VAL A C 1
ATOM 713 O O . VAL A 1 98 ? -0.067 8.436 -8.925 1.00 85.81 98 VAL A O 1
ATOM 716 N N . ALA A 1 99 ? 0.821 8.273 -10.981 1.00 86.88 99 ALA A N 1
ATOM 717 C CA . ALA A 1 99 ? 0.498 6.859 -11.164 1.00 86.88 99 ALA A CA 1
ATOM 718 C C . ALA A 1 99 ? 1.161 5.979 -10.094 1.00 86.88 99 ALA A C 1
ATOM 720 O O . ALA A 1 99 ? 0.500 5.133 -9.488 1.00 86.88 99 ALA A O 1
ATOM 721 N N . GLY A 1 100 ? 2.441 6.222 -9.800 1.00 89.62 100 GLY A N 1
ATOM 722 C CA . GLY A 1 100 ? 3.159 5.499 -8.758 1.00 89.62 100 GLY A CA 1
ATOM 723 C C . GLY A 1 100 ? 2.584 5.741 -7.359 1.00 89.62 100 GLY A C 1
ATOM 724 O O . GLY A 1 100 ? 2.436 4.797 -6.583 1.00 89.62 100 GLY A O 1
ATOM 725 N N . LEU A 1 101 ? 2.163 6.969 -7.042 1.00 90.94 101 LEU A N 1
ATOM 726 C CA . LEU A 1 101 ? 1.461 7.270 -5.792 1.00 90.94 101 LEU A CA 1
ATOM 727 C C . LEU A 1 101 ? 0.104 6.565 -5.710 1.00 90.94 101 LEU A C 1
ATOM 729 O O . LEU A 1 101 ? -0.200 5.981 -4.670 1.00 90.94 101 LEU A O 1
ATOM 733 N N . VAL A 1 102 ? -0.693 6.549 -6.786 1.00 91.06 102 VAL A N 1
ATOM 734 C CA . VAL A 1 102 ? -1.955 5.787 -6.818 1.00 91.06 102 VAL A CA 1
ATOM 735 C C . VAL A 1 102 ? -1.691 4.305 -6.546 1.00 91.06 102 VAL A C 1
ATOM 737 O O . VAL A 1 102 ? -2.353 3.720 -5.689 1.00 91.06 102 VAL A O 1
ATOM 740 N N . ALA A 1 103 ? -0.692 3.708 -7.200 1.00 91.12 103 ALA A N 1
ATOM 741 C CA . ALA A 1 103 ? -0.299 2.319 -6.965 1.00 91.12 103 ALA A CA 1
ATOM 742 C C . ALA A 1 103 ? 0.198 2.076 -5.525 1.00 91.12 103 ALA A C 1
ATOM 744 O O . ALA A 1 103 ? -0.097 1.037 -4.927 1.00 91.12 103 ALA A O 1
ATOM 745 N N . GLY A 1 104 ? 0.904 3.045 -4.936 1.00 93.62 104 GLY A N 1
ATOM 746 C CA . GLY A 1 104 ? 1.282 3.052 -3.522 1.00 93.62 104 GLY A CA 1
ATOM 747 C C . GLY A 1 104 ? 0.072 3.005 -2.594 1.00 93.62 104 GLY A C 1
ATOM 748 O O . GLY A 1 104 ? -0.007 2.138 -1.721 1.00 93.62 104 GLY A O 1
ATOM 749 N N . PHE A 1 105 ? -0.906 3.884 -2.812 1.00 93.00 105 PHE A N 1
ATOM 750 C CA . PHE A 1 105 ? -2.136 3.915 -2.022 1.00 93.00 105 PHE A CA 1
ATOM 751 C C . PHE A 1 105 ? -2.955 2.641 -2.186 1.00 93.00 105 PHE A C 1
ATOM 753 O O . PHE A 1 105 ? -3.332 2.040 -1.181 1.00 93.00 105 PHE A O 1
ATOM 760 N N . LEU A 1 106 ? -3.176 2.181 -3.418 1.00 91.94 106 LEU A N 1
ATOM 761 C CA . LEU A 1 106 ? -3.879 0.925 -3.680 1.00 91.94 106 LEU A CA 1
ATOM 762 C C . LEU A 1 106 ? -3.211 -0.245 -2.953 1.00 91.94 106 LEU A C 1
ATOM 764 O O . LEU A 1 106 ? -3.896 -1.005 -2.269 1.00 91.94 106 LEU A O 1
ATOM 768 N N . GLY A 1 107 ? -1.881 -0.350 -3.025 1.00 93.94 107 GLY A N 1
ATOM 769 C CA . GLY A 1 107 ? -1.133 -1.398 -2.336 1.00 93.94 107 GLY A CA 1
ATOM 770 C C . GLY A 1 107 ? -1.262 -1.326 -0.814 1.00 93.94 107 GLY A C 1
ATOM 771 O O . GLY A 1 107 ? -1.542 -2.337 -0.169 1.00 93.94 107 GLY A O 1
ATOM 772 N N . ALA A 1 108 ? -1.125 -0.135 -0.228 1.00 95.19 108 ALA A N 1
ATOM 773 C CA . ALA A 1 108 ? -1.235 0.058 1.215 1.00 95.19 108 ALA A CA 1
ATOM 774 C C . ALA A 1 108 ? -2.658 -0.201 1.745 1.00 95.19 108 ALA A C 1
ATOM 776 O O . ALA A 1 108 ? -2.830 -0.864 2.773 1.00 95.19 108 ALA A O 1
ATOM 777 N N . PHE A 1 109 ? -3.693 0.256 1.036 1.00 91.62 109 PHE A N 1
ATOM 778 C CA . PHE A 1 109 ? -5.083 -0.037 1.391 1.00 91.62 109 PHE A CA 1
ATOM 779 C C . PHE A 1 109 ? -5.400 -1.522 1.243 1.00 91.62 109 PHE A C 1
ATOM 781 O O . PHE A 1 109 ? -5.930 -2.124 2.179 1.00 91.62 109 PHE A O 1
ATOM 788 N N . ALA A 1 110 ? -5.007 -2.140 0.128 1.00 92.75 110 ALA A N 1
ATOM 789 C CA . ALA A 1 110 ? -5.161 -3.575 -0.068 1.00 92.75 110 ALA A CA 1
ATOM 790 C C . ALA A 1 110 ? -4.482 -4.358 1.061 1.00 92.75 110 ALA A C 1
ATOM 792 O O . ALA A 1 110 ? -5.109 -5.239 1.643 1.00 92.75 110 ALA A O 1
ATOM 793 N N . TYR A 1 111 ? -3.258 -3.987 1.452 1.00 95.50 111 TYR A N 1
ATOM 794 C CA . TYR A 1 111 ? -2.581 -4.598 2.592 1.00 95.50 111 TYR A CA 1
ATOM 795 C C . TYR A 1 111 ? -3.383 -4.445 3.884 1.00 95.50 111 TYR A C 1
ATOM 797 O O . TYR A 1 111 ? -3.661 -5.439 4.549 1.00 95.50 111 TYR A O 1
ATOM 805 N N . THR A 1 112 ? -3.790 -3.230 4.258 1.00 91.00 112 THR A N 1
ATOM 806 C CA . THR A 1 112 ? -4.513 -3.021 5.525 1.00 91.00 112 THR A CA 1
ATOM 807 C C . THR A 1 112 ? -5.827 -3.796 5.605 1.00 91.00 112 THR A C 1
ATOM 809 O O . THR A 1 112 ? -6.151 -4.301 6.684 1.00 91.00 112 THR A O 1
ATOM 812 N N . LEU A 1 113 ? -6.537 -3.951 4.484 1.00 89.19 113 LEU A N 1
ATOM 813 C CA . LEU A 1 113 ? -7.756 -4.754 4.383 1.00 89.19 113 LEU A CA 1
ATOM 814 C C . LEU A 1 113 ? -7.455 -6.260 4.409 1.00 89.19 113 LEU A C 1
ATOM 816 O O . LEU A 1 113 ? -8.119 -7.010 5.129 1.00 89.19 113 LEU A O 1
ATOM 820 N N . ALA A 1 114 ? -6.440 -6.694 3.659 1.00 91.12 114 ALA A N 1
ATOM 821 C CA . ALA A 1 114 ? -6.134 -8.099 3.420 1.00 91.12 114 ALA A CA 1
ATOM 822 C C . ALA A 1 114 ? -5.222 -8.746 4.470 1.00 91.12 114 ALA A C 1
ATOM 824 O O . ALA A 1 114 ? -5.186 -9.972 4.564 1.00 91.12 114 ALA A O 1
ATOM 825 N N . ARG A 1 115 ? -4.505 -7.962 5.288 1.00 91.94 115 ARG A N 1
ATOM 826 C CA . ARG A 1 115 ? -3.425 -8.438 6.180 1.00 91.94 115 ARG A CA 1
ATOM 827 C C . ARG A 1 115 ? -3.802 -9.622 7.062 1.00 91.94 115 ARG A C 1
ATOM 829 O O . ARG A 1 115 ? -2.966 -10.468 7.340 1.00 91.94 115 ARG A O 1
ATOM 836 N N . ARG A 1 116 ? -5.060 -9.682 7.505 1.00 89.75 116 ARG A N 1
ATOM 837 C CA . ARG A 1 116 ? -5.574 -10.743 8.387 1.00 89.75 116 ARG A CA 1
ATOM 838 C C . ARG A 1 116 ? -5.797 -12.079 7.669 1.00 89.75 116 ARG A C 1
ATOM 840 O O . ARG A 1 116 ? -6.033 -13.087 8.326 1.00 89.75 116 ARG A O 1
ATOM 847 N N . TRP A 1 117 ? -5.776 -12.070 6.341 1.00 89.81 117 TRP A N 1
ATOM 848 C CA . TRP A 1 117 ? -6.034 -13.221 5.478 1.00 89.81 117 TRP A CA 1
ATOM 849 C C . TRP A 1 117 ? -4.797 -13.656 4.693 1.00 89.81 117 TRP A C 1
ATOM 851 O O . TRP A 1 117 ? -4.710 -14.829 4.329 1.00 89.81 117 TRP A O 1
ATOM 861 N N . LEU A 1 118 ? -3.849 -12.739 4.479 1.00 91.12 118 LEU A N 1
ATOM 862 C CA . LEU A 1 118 ? -2.552 -13.013 3.864 1.00 91.12 118 LEU A CA 1
ATOM 863 C C . LEU A 1 118 ? -1.719 -14.009 4.698 1.00 91.12 118 LEU A C 1
ATOM 865 O O . LEU A 1 118 ? -1.936 -14.137 5.909 1.00 91.12 118 LEU A O 1
ATOM 869 N N . PRO A 1 119 ? -0.765 -14.727 4.073 1.00 91.50 119 PRO A N 1
ATOM 870 C CA . PRO A 1 119 ? 0.167 -15.576 4.807 1.00 91.50 119 PRO A CA 1
ATOM 871 C C . PRO A 1 119 ? 0.994 -14.741 5.786 1.00 91.50 119 PRO A C 1
ATOM 873 O O . PRO A 1 119 ? 1.311 -13.581 5.514 1.00 91.50 119 PRO A O 1
ATOM 876 N N . SER A 1 120 ? 1.349 -15.330 6.925 1.00 89.25 120 SER A N 1
ATOM 877 C CA . SER A 1 120 ? 2.221 -14.703 7.917 1.00 89.25 120 SER A CA 1
ATOM 878 C C . SER A 1 120 ? 3.695 -14.740 7.487 1.00 89.25 120 SER A C 1
ATOM 880 O O . SER A 1 120 ? 4.105 -15.526 6.632 1.00 89.25 120 SER A O 1
ATOM 882 N N . GLY A 1 121 ? 4.508 -13.871 8.093 1.00 90.94 121 GLY A N 1
ATOM 883 C CA . GLY A 1 121 ? 5.959 -13.853 7.906 1.00 90.94 121 GLY A CA 1
ATOM 884 C C . GLY A 1 121 ? 6.425 -13.098 6.660 1.00 90.94 121 GLY A C 1
ATOM 885 O O . GLY A 1 121 ? 5.980 -11.977 6.390 1.00 90.94 121 GLY A O 1
ATOM 886 N N . TRP A 1 122 ? 7.387 -13.690 5.947 1.00 92.00 122 TRP A N 1
ATOM 887 C CA . TRP A 1 122 ? 8.089 -13.064 4.822 1.00 92.00 122 TRP A CA 1
ATOM 888 C C . TRP A 1 122 ? 7.327 -13.167 3.493 1.00 92.00 122 TRP A C 1
ATOM 890 O O . TRP A 1 122 ? 7.482 -12.311 2.628 1.00 92.00 122 TRP A O 1
ATOM 900 N N . TRP A 1 123 ? 6.432 -14.151 3.362 1.00 95.88 123 TRP A N 1
ATOM 901 C CA . TRP A 1 123 ? 5.605 -14.350 2.167 1.00 95.88 123 TRP A CA 1
ATOM 902 C C . TRP A 1 123 ? 4.473 -13.332 2.006 1.00 95.88 123 TRP A C 1
ATOM 904 O O . TRP A 1 123 ? 3.922 -13.204 0.915 1.00 95.88 123 TRP A O 1
ATOM 914 N N . THR A 1 124 ? 4.129 -12.580 3.057 1.00 95.38 124 THR A N 1
ATOM 915 C CA . THR A 1 124 ? 3.058 -11.572 3.007 1.00 95.38 124 THR A CA 1
ATOM 916 C C . THR A 1 124 ? 3.285 -10.554 1.885 1.00 95.38 124 THR A C 1
ATOM 918 O O . THR A 1 124 ? 2.348 -10.213 1.170 1.00 95.38 124 THR A O 1
ATOM 921 N N . GLY A 1 125 ? 4.529 -10.091 1.728 1.00 96.81 125 GLY A N 1
ATOM 922 C CA . GLY A 1 125 ? 4.925 -9.095 0.732 1.00 96.81 125 GLY A CA 1
ATOM 923 C C . GLY A 1 125 ? 4.802 -9.590 -0.709 1.00 96.81 125 GLY A C 1
ATOM 924 O O . GLY A 1 125 ? 4.031 -9.003 -1.469 1.00 96.81 125 GLY A O 1
ATOM 925 N N . PRO A 1 126 ? 5.485 -10.690 -1.084 1.00 97.50 126 PRO A N 1
ATOM 926 C CA . PRO A 1 126 ? 5.398 -11.237 -2.435 1.00 97.50 126 PRO A CA 1
ATOM 927 C C . PRO A 1 126 ? 3.972 -11.617 -2.833 1.00 97.50 126 PRO A C 1
ATOM 929 O O . PRO A 1 126 ? 3.540 -11.296 -3.936 1.00 97.50 126 PRO A O 1
ATOM 932 N N . VAL A 1 127 ? 3.209 -12.239 -1.925 1.00 97.06 127 VAL A N 1
ATOM 933 C CA . VAL A 1 127 ? 1.817 -12.627 -2.202 1.00 97.06 127 VAL A CA 1
ATOM 934 C C . VAL A 1 127 ? 0.930 -11.405 -2.411 1.00 97.06 127 VAL A C 1
ATOM 936 O O . VAL A 1 127 ? 0.118 -11.404 -3.332 1.00 97.06 127 VAL A O 1
ATOM 939 N N . LEU A 1 128 ? 1.103 -10.346 -1.614 1.00 96.75 128 LEU A N 1
ATOM 940 C CA . LEU A 1 128 ? 0.407 -9.081 -1.844 1.00 96.75 128 LEU A CA 1
ATOM 941 C C . LEU A 1 128 ? 0.772 -8.488 -3.212 1.00 96.75 128 LEU A C 1
ATOM 943 O O . LEU A 1 128 ? -0.119 -8.080 -3.947 1.00 96.75 128 LEU A O 1
ATOM 947 N N . GLY A 1 129 ? 2.061 -8.454 -3.555 1.00 96.62 129 GLY A N 1
ATOM 948 C CA . GLY A 1 129 ? 2.545 -7.921 -4.829 1.00 96.62 129 GLY A CA 1
ATOM 949 C C . GLY A 1 129 ? 1.945 -8.642 -6.035 1.00 96.62 129 GLY A C 1
ATOM 950 O O . GLY A 1 129 ? 1.389 -8.006 -6.927 1.00 96.62 129 GLY A O 1
ATOM 951 N N . LEU A 1 130 ? 1.976 -9.976 -6.019 1.00 95.94 130 LEU A N 1
ATOM 952 C CA . LEU A 1 130 ? 1.369 -10.805 -7.061 1.00 95.94 130 LEU A CA 1
ATOM 953 C C . LEU A 1 130 ? -0.153 -10.658 -7.109 1.00 95.94 130 LEU A C 1
ATOM 955 O O . LEU A 1 130 ? -0.722 -10.571 -8.192 1.00 95.94 130 LEU A O 1
ATOM 959 N N . PHE A 1 131 ? -0.821 -10.586 -5.956 1.00 95.44 131 PHE A N 1
ATOM 960 C CA . PHE A 1 131 ? -2.262 -10.345 -5.905 1.00 95.44 131 PHE A CA 1
ATOM 961 C C . PHE A 1 131 ? -2.631 -9.011 -6.564 1.00 95.44 131 PHE A C 1
ATOM 963 O O . PHE A 1 131 ? -3.536 -8.962 -7.394 1.00 95.44 131 PHE A O 1
ATOM 970 N N . LEU A 1 132 ? -1.901 -7.938 -6.245 1.00 93.88 132 LEU A N 1
ATOM 971 C CA . LEU A 1 132 ? -2.099 -6.629 -6.868 1.00 93.88 132 LEU A CA 1
ATOM 972 C C . LEU A 1 132 ? -1.842 -6.682 -8.374 1.00 93.88 132 LEU A C 1
ATOM 974 O O . LEU A 1 132 ? -2.618 -6.113 -9.134 1.00 93.88 132 LEU A O 1
ATOM 978 N N . LEU A 1 133 ? -0.799 -7.390 -8.808 1.00 93.25 133 LEU A N 1
ATOM 979 C CA . LEU A 1 133 ? -0.501 -7.573 -10.225 1.00 93.25 133 LEU A CA 1
ATOM 980 C C . LEU A 1 133 ? -1.635 -8.290 -10.963 1.00 93.25 133 LEU A C 1
ATOM 982 O O . LEU A 1 133 ? -2.019 -7.854 -12.038 1.00 93.25 133 LEU A O 1
ATOM 986 N N . VAL A 1 134 ? -2.202 -9.352 -10.391 1.00 92.88 134 VAL A N 1
ATOM 987 C CA . VAL A 1 134 ? -3.310 -10.088 -11.019 1.00 92.88 134 VAL A CA 1
ATOM 988 C C . VAL A 1 134 ? -4.575 -9.233 -11.090 1.00 92.88 134 VAL A C 1
ATOM 990 O O . VAL A 1 134 ? -5.240 -9.202 -12.120 1.00 92.88 134 VAL A O 1
ATOM 993 N N . VAL A 1 135 ? -4.906 -8.518 -10.012 1.00 91.06 135 VAL A N 1
ATOM 994 C CA . VAL A 1 135 ? -6.144 -7.726 -9.925 1.00 91.06 135 VAL A CA 1
ATOM 995 C C . VAL A 1 135 ? -6.075 -6.453 -10.764 1.00 91.06 135 VAL A C 1
ATOM 997 O O . VAL A 1 135 ? -7.051 -6.091 -11.417 1.00 91.06 135 VAL A O 1
ATOM 1000 N N . PHE A 1 136 ? -4.936 -5.764 -10.746 1.00 88.75 136 PHE A N 1
ATOM 1001 C CA . PHE A 1 136 ? -4.788 -4.457 -11.378 1.00 88.75 136 PHE A CA 1
ATOM 1002 C C . PHE A 1 136 ? -4.013 -4.510 -12.697 1.00 88.75 136 PHE A C 1
ATOM 1004 O O . PHE A 1 136 ? -4.240 -3.665 -13.553 1.00 88.75 136 PHE A O 1
ATOM 1011 N N . GLY A 1 137 ? -3.169 -5.511 -12.934 1.00 86.69 137 GLY A N 1
ATOM 1012 C CA . GLY A 1 137 ? -2.405 -5.660 -14.179 1.00 86.69 137 GLY A CA 1
ATOM 1013 C C . GLY A 1 137 ? -3.215 -5.487 -15.473 1.00 86.69 137 GLY A C 1
ATOM 1014 O O . GLY A 1 137 ? -2.738 -4.770 -16.344 1.00 86.69 137 GLY A O 1
ATOM 1015 N N . PRO A 1 138 ? -4.445 -6.030 -15.601 1.00 84.12 138 PRO A N 1
ATOM 1016 C CA . PRO A 1 138 ? -5.259 -5.852 -16.812 1.00 84.12 138 PRO A CA 1
ATOM 1017 C C . PRO A 1 138 ? -5.745 -4.413 -17.038 1.00 84.12 138 PRO A C 1
ATOM 1019 O O . PRO A 1 138 ? -6.046 -4.024 -18.165 1.00 84.12 138 PRO A O 1
ATOM 1022 N N . VAL A 1 139 ? -5.883 -3.645 -15.953 1.00 81.31 139 VAL A N 1
ATOM 1023 C CA . VAL A 1 139 ? -6.440 -2.284 -15.958 1.00 81.31 139 VAL A CA 1
ATOM 1024 C C . VAL A 1 139 ? -5.348 -1.245 -16.207 1.00 81.31 139 VAL A C 1
ATOM 1026 O O . VAL A 1 139 ? -5.616 -0.192 -16.781 1.00 81.31 139 VAL A O 1
ATOM 1029 N N . TRP A 1 140 ? -4.119 -1.519 -15.770 1.00 72.94 140 TRP A N 1
ATOM 1030 C CA . TRP A 1 140 ? -3.019 -0.568 -15.862 1.00 72.94 140 TRP A CA 1
ATOM 1031 C C . TRP A 1 140 ? -2.175 -0.821 -17.115 1.00 72.94 140 TRP A C 1
ATOM 1033 O O . TRP A 1 140 ? -1.813 -1.948 -17.445 1.00 72.94 140 TRP A O 1
ATOM 1043 N N . ALA A 1 141 ? -1.826 0.278 -17.789 1.00 60.56 141 ALA A N 1
ATOM 1044 C CA . ALA A 1 141 ? -1.230 0.314 -19.122 1.00 60.56 141 ALA A CA 1
ATOM 1045 C C . ALA A 1 141 ? -0.022 -0.616 -19.399 1.00 60.56 141 ALA A C 1
ATOM 1047 O O . ALA A 1 141 ? 0.085 -1.051 -20.544 1.00 60.56 141 ALA A O 1
ATOM 1048 N N . PRO A 1 142 ? 0.883 -0.976 -18.463 1.00 60.62 142 PRO A N 1
ATOM 1049 C CA . PRO A 1 142 ? 2.057 -1.765 -18.840 1.00 60.62 142 PRO A CA 1
ATOM 1050 C C . PRO A 1 142 ? 1.805 -3.238 -19.186 1.00 60.62 142 PRO A C 1
ATOM 1052 O O . PRO A 1 142 ? 2.741 -3.906 -19.574 1.00 60.62 142 PRO A O 1
ATOM 1055 N N . LEU A 1 143 ? 0.609 -3.806 -19.044 1.00 61.41 143 LEU A N 1
ATOM 1056 C CA . LEU A 1 143 ? 0.339 -5.162 -19.568 1.00 61.41 143 LEU A CA 1
ATOM 1057 C C . LEU A 1 143 ? -0.814 -5.180 -20.564 1.00 61.41 143 LEU A C 1
ATOM 1059 O O . LEU A 1 143 ? -1.243 -6.247 -21.001 1.00 61.41 143 LEU A O 1
ATOM 1063 N N . HIS A 1 144 ? -1.331 -4.005 -20.915 1.00 65.94 144 HIS A N 1
ATOM 1064 C CA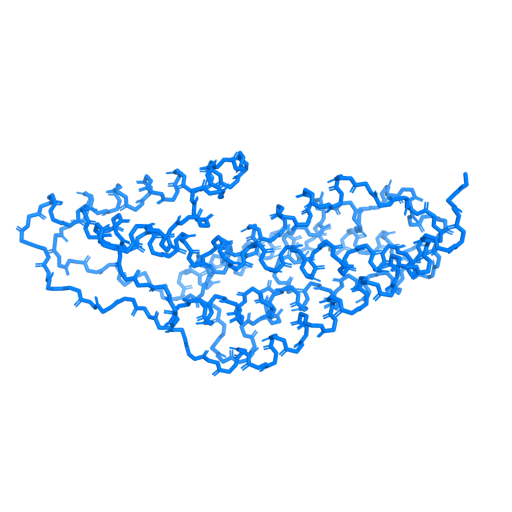 . HIS A 1 144 ? -2.464 -3.889 -21.807 1.00 65.94 144 HIS A CA 1
ATOM 1065 C C . HIS A 1 144 ? -2.035 -4.202 -23.246 1.00 65.94 144 HIS A C 1
ATOM 1067 O O . HIS A 1 144 ? -1.061 -3.643 -23.743 1.00 65.94 144 HIS A O 1
ATOM 1073 N N . SER A 1 145 ? -2.792 -5.058 -23.935 1.00 59.50 145 SER A N 1
ATOM 1074 C CA . SER A 1 145 ? -2.473 -5.540 -25.288 1.00 59.50 145 SER A CA 1
ATOM 1075 C C . SER A 1 145 ? -2.414 -4.447 -26.358 1.00 59.50 145 SER A C 1
ATOM 1077 O O . SER A 1 145 ? -1.878 -4.674 -27.435 1.00 59.50 145 SER A O 1
ATOM 1079 N N . TYR A 1 146 ? -2.986 -3.273 -26.082 1.00 63.34 146 TYR A N 1
ATOM 1080 C CA . TYR A 1 146 ? -2.993 -2.123 -26.989 1.00 63.34 146 TYR A CA 1
ATOM 1081 C C . TYR A 1 146 ? -1.987 -1.041 -26.595 1.00 63.34 146 TYR A C 1
ATOM 1083 O O . TYR A 1 146 ? -2.089 0.078 -27.092 1.00 63.34 146 TYR A O 1
ATOM 1091 N N . ASN A 1 147 ? -1.056 -1.318 -25.677 1.00 65.31 147 ASN A N 1
ATOM 1092 C CA . ASN A 1 147 ? -0.057 -0.325 -25.314 1.00 65.31 147 ASN A CA 1
ATOM 1093 C C . ASN A 1 147 ? 0.995 -0.209 -26.440 1.00 65.31 147 ASN A C 1
ATOM 1095 O O . ASN A 1 147 ? 1.765 -1.153 -26.639 1.00 65.31 147 ASN A O 1
ATOM 1099 N N . PRO A 1 148 ? 1.050 0.923 -27.173 1.00 65.75 148 PRO A N 1
ATOM 1100 C CA . PRO A 1 148 ? 1.977 1.096 -28.292 1.00 65.75 148 PRO A CA 1
ATOM 1101 C C . PRO A 1 148 ? 3.446 1.001 -27.860 1.00 65.75 148 PRO A C 1
ATOM 1103 O O . PRO A 1 148 ? 4.298 0.627 -28.667 1.00 65.75 148 PRO A O 1
ATOM 1106 N N . ASP A 1 149 ? 3.743 1.251 -26.581 1.00 63.09 149 ASP A N 1
ATOM 1107 C CA . ASP A 1 149 ? 5.097 1.142 -26.039 1.00 63.09 149 ASP A CA 1
ATOM 1108 C C . ASP A 1 149 ? 5.623 -0.304 -26.096 1.00 63.09 149 ASP A C 1
ATOM 1110 O O . ASP A 1 149 ? 6.822 -0.511 -26.235 1.00 63.09 149 ASP A O 1
ATOM 1114 N N . PHE A 1 150 ? 4.750 -1.320 -26.073 1.00 60.97 150 PHE A N 1
ATOM 1115 C CA . PHE A 1 150 ? 5.158 -2.731 -26.145 1.00 60.97 150 PHE A CA 1
ATOM 1116 C C . PHE A 1 150 ? 5.494 -3.187 -27.562 1.00 60.97 150 PHE A C 1
ATOM 1118 O O . PHE A 1 150 ? 6.374 -4.017 -27.753 1.00 60.97 150 PHE A O 1
ATOM 1125 N N . THR A 1 151 ? 4.855 -2.605 -28.577 1.00 63.12 151 THR A N 1
ATOM 1126 C CA . THR A 1 151 ? 5.123 -2.974 -29.977 1.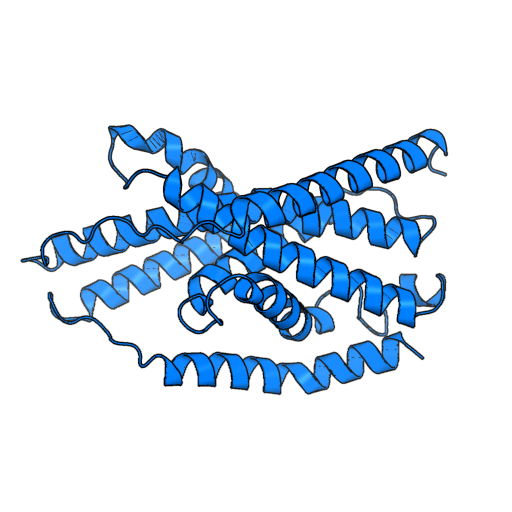00 63.12 151 THR A CA 1
ATOM 1127 C C . THR A 1 151 ? 6.500 -2.540 -30.483 1.00 63.12 151 THR A C 1
ATOM 1129 O O . THR A 1 151 ? 6.948 -3.024 -31.519 1.00 63.12 151 THR A O 1
ATOM 1132 N N . ILE A 1 152 ? 7.178 -1.632 -29.775 1.00 64.31 152 ILE A N 1
ATOM 1133 C CA . ILE A 1 152 ? 8.430 -1.013 -30.233 1.00 64.31 152 ILE A CA 1
ATOM 1134 C C . ILE A 1 152 ? 9.658 -1.622 -29.519 1.00 64.31 152 ILE A C 1
ATOM 1136 O O . ILE A 1 152 ? 10.785 -1.453 -29.983 1.00 64.31 152 ILE A O 1
ATOM 1140 N N . LEU A 1 153 ? 9.487 -2.305 -28.379 1.00 60.75 153 LEU A N 1
ATOM 1141 C CA . LEU A 1 153 ? 10.518 -2.321 -27.335 1.00 60.75 153 LEU A CA 1
ATOM 1142 C C . LEU A 1 153 ? 10.730 -3.700 -26.684 1.00 60.75 153 LEU A C 1
ATOM 1144 O O . LEU A 1 153 ? 10.061 -4.080 -25.728 1.00 60.75 153 LEU A O 1
ATOM 1148 N N . GLY A 1 154 ? 11.754 -4.409 -27.170 1.00 65.56 154 GLY A N 1
ATOM 1149 C CA . GLY A 1 154 ? 12.321 -5.614 -26.551 1.00 65.56 154 GLY A CA 1
ATOM 1150 C C . GLY A 1 154 ? 11.442 -6.874 -26.613 1.00 65.56 154 GLY A C 1
ATOM 1151 O O . GLY A 1 154 ? 10.337 -6.858 -27.142 1.00 65.56 154 GLY A O 1
ATOM 1152 N N . PRO A 1 155 ? 11.930 -8.018 -26.097 1.00 78.00 155 PRO A N 1
ATOM 1153 C CA . PRO A 1 155 ? 11.124 -9.227 -26.015 1.00 78.00 155 PRO A CA 1
ATOM 1154 C C . PRO A 1 155 ? 10.005 -9.027 -24.989 1.00 78.00 155 PRO A C 1
ATOM 1156 O O . PRO A 1 155 ? 10.279 -8.827 -23.805 1.00 78.00 155 PRO A O 1
ATOM 1159 N N . ASN A 1 156 ? 8.751 -9.149 -25.409 1.00 78.12 156 ASN A N 1
ATOM 1160 C CA . ASN A 1 156 ? 7.588 -8.887 -24.558 1.00 78.12 156 ASN A CA 1
ATOM 1161 C C . ASN A 1 156 ? 7.560 -9.689 -23.237 1.00 78.12 156 ASN A C 1
ATOM 1163 O O . ASN A 1 156 ? 7.065 -9.221 -22.208 1.00 78.12 156 ASN A O 1
ATOM 1167 N N . TRP A 1 157 ? 8.154 -10.887 -23.224 1.00 83.38 157 TRP A N 1
ATOM 1168 C CA . TRP A 1 157 ? 8.302 -11.702 -22.014 1.00 83.38 157 TRP A CA 1
ATOM 1169 C C . TRP A 1 157 ? 9.199 -11.051 -20.948 1.00 83.38 157 TRP A C 1
ATOM 1171 O O . TRP A 1 157 ? 8.955 -11.228 -19.754 1.00 83.38 157 TRP A O 1
ATOM 1181 N N . LEU A 1 158 ? 10.214 -10.278 -21.351 1.00 85.25 158 LEU A N 1
ATOM 1182 C CA . LEU A 1 158 ? 11.121 -9.595 -20.429 1.00 85.25 158 LEU A CA 1
ATOM 1183 C C . LEU A 1 158 ? 10.377 -8.505 -19.658 1.00 85.25 158 LEU A C 1
ATOM 1185 O O . LEU A 1 158 ? 10.525 -8.402 -18.443 1.00 85.25 158 LEU A O 1
ATOM 1189 N N . ALA A 1 159 ? 9.534 -7.731 -20.341 1.00 83.00 159 ALA A N 1
ATOM 1190 C CA . ALA A 1 159 ? 8.717 -6.709 -19.703 1.00 83.00 159 ALA A CA 1
ATOM 1191 C C . ALA A 1 159 ? 7.747 -7.327 -18.682 1.00 83.00 159 ALA A C 1
ATOM 1193 O O . ALA A 1 159 ? 7.673 -6.856 -17.546 1.00 83.00 159 ALA A O 1
ATOM 1194 N N . ALA A 1 160 ? 7.085 -8.439 -19.027 1.00 85.38 160 ALA A N 1
ATOM 1195 C CA . ALA A 1 160 ? 6.233 -9.169 -18.086 1.00 85.38 160 ALA A CA 1
ATOM 1196 C C . ALA A 1 160 ? 7.004 -9.619 -16.828 1.00 85.38 160 ALA A C 1
ATOM 1198 O O . ALA A 1 160 ? 6.514 -9.442 -15.710 1.00 85.38 160 ALA A O 1
ATOM 1199 N N . LEU A 1 161 ? 8.230 -10.135 -16.986 1.00 90.44 161 LEU A N 1
ATOM 1200 C CA . LEU A 1 161 ? 9.091 -10.504 -15.856 1.00 90.44 161 LEU A CA 1
ATOM 1201 C C . LEU A 1 161 ? 9.517 -9.295 -15.016 1.00 90.44 161 LEU A C 1
ATOM 1203 O O . LEU A 1 161 ? 9.483 -9.368 -13.787 1.00 90.44 161 LEU A O 1
ATOM 1207 N N . LEU A 1 162 ? 9.893 -8.184 -15.652 1.00 91.19 162 LEU A N 1
ATOM 1208 C CA . LEU A 1 162 ? 10.292 -6.957 -14.963 1.00 91.19 162 LEU A CA 1
ATOM 1209 C C . LEU A 1 162 ? 9.134 -6.372 -14.147 1.00 91.19 162 LEU A C 1
ATOM 1211 O O . LEU A 1 162 ? 9.322 -6.040 -12.976 1.00 91.19 162 LEU A O 1
ATOM 1215 N N . PHE A 1 163 ? 7.924 -6.313 -14.710 1.00 90.25 163 PHE A N 1
ATOM 1216 C CA . PHE A 1 163 ? 6.737 -5.859 -13.982 1.00 90.25 163 PHE A CA 1
ATOM 1217 C C . PHE A 1 163 ? 6.314 -6.832 -12.878 1.00 90.25 163 PHE A C 1
ATOM 1219 O O . PHE A 1 163 ? 5.900 -6.383 -11.810 1.00 90.25 163 PHE A O 1
ATOM 1226 N N . ALA A 1 164 ? 6.471 -8.145 -13.073 1.00 93.81 164 ALA A N 1
ATOM 1227 C CA . ALA A 1 164 ? 6.234 -9.124 -12.014 1.00 93.81 164 ALA A CA 1
ATOM 1228 C C . ALA A 1 164 ? 7.221 -8.957 -10.849 1.00 93.81 164 ALA A C 1
ATOM 1230 O O . ALA A 1 164 ? 6.808 -8.896 -9.688 1.00 93.81 164 ALA A O 1
ATOM 1231 N N . GLY A 1 165 ? 8.513 -8.809 -11.152 1.00 95.88 165 GLY A N 1
ATOM 1232 C CA . GLY A 1 165 ? 9.545 -8.514 -10.161 1.00 95.88 165 GLY A CA 1
ATOM 1233 C C . GLY A 1 165 ? 9.266 -7.205 -9.422 1.00 95.88 165 GLY A C 1
ATOM 1234 O O . GLY A 1 165 ? 9.304 -7.166 -8.192 1.00 95.88 165 GLY A O 1
ATOM 1235 N N . LEU A 1 166 ? 8.892 -6.154 -10.154 1.00 95.31 166 LEU A N 1
ATOM 1236 C CA . LEU A 1 166 ? 8.540 -4.861 -9.579 1.00 95.31 166 LEU A CA 1
ATOM 1237 C C . LEU A 1 166 ? 7.311 -4.946 -8.665 1.00 95.31 166 LEU A C 1
ATOM 1239 O O . LEU A 1 166 ? 7.318 -4.372 -7.578 1.00 95.31 166 LEU A O 1
ATOM 1243 N N . ALA A 1 167 ? 6.277 -5.689 -9.064 1.00 95.81 167 ALA A N 1
ATOM 1244 C CA . ALA A 1 167 ? 5.085 -5.894 -8.249 1.00 95.81 167 ALA A CA 1
ATOM 1245 C C . ALA A 1 167 ? 5.408 -6.634 -6.943 1.00 95.81 167 ALA A C 1
ATOM 1247 O O . ALA A 1 167 ? 4.923 -6.243 -5.879 1.00 95.81 167 ALA A O 1
ATOM 1248 N N . ILE A 1 168 ? 6.272 -7.655 -6.996 1.00 97.62 168 ILE A N 1
ATOM 1249 C CA . ILE A 1 168 ? 6.772 -8.356 -5.805 1.00 97.62 168 ILE A CA 1
ATOM 1250 C C . ILE A 1 168 ? 7.519 -7.383 -4.886 1.00 97.62 168 ILE A C 1
ATOM 1252 O O . ILE A 1 168 ? 7.215 -7.323 -3.694 1.00 97.62 168 ILE A O 1
ATOM 1256 N N . VAL A 1 169 ? 8.452 -6.590 -5.425 1.00 97.62 169 VAL A N 1
ATOM 1257 C CA . VAL A 1 169 ? 9.202 -5.586 -4.648 1.00 97.62 169 VAL A CA 1
ATOM 1258 C C . VAL A 1 169 ? 8.257 -4.563 -4.018 1.00 97.62 169 VAL A C 1
ATOM 1260 O O . VAL A 1 169 ? 8.392 -4.266 -2.831 1.00 97.62 169 VAL A O 1
ATOM 1263 N N . HIS A 1 170 ? 7.264 -4.078 -4.766 1.00 97.50 170 HIS A N 1
ATOM 1264 C CA . HIS A 1 170 ? 6.250 -3.150 -4.267 1.00 97.50 170 HIS A CA 1
ATOM 1265 C C . HIS A 1 170 ? 5.464 -3.741 -3.096 1.00 97.50 170 HIS A C 1
ATOM 1267 O O . HIS A 1 170 ? 5.375 -3.123 -2.036 1.00 97.50 170 HIS A O 1
ATOM 1273 N N . GLY A 1 171 ? 4.959 -4.970 -3.238 1.00 97.81 171 GLY A N 1
ATOM 1274 C CA . GLY A 1 171 ? 4.247 -5.673 -2.170 1.00 97.81 171 GLY A CA 1
ATOM 1275 C C . GLY A 1 171 ? 5.109 -5.876 -0.920 1.00 97.81 171 GLY A C 1
ATOM 1276 O O . GLY A 1 171 ? 4.665 -5.591 0.195 1.00 97.81 171 GLY A O 1
ATOM 1277 N N . CYS A 1 172 ? 6.365 -6.298 -1.090 1.00 98.31 172 CYS A N 1
ATOM 1278 C CA . CYS A 1 172 ? 7.342 -6.406 -0.004 1.00 98.31 172 CYS A CA 1
ATOM 1279 C C . CYS A 1 172 ? 7.562 -5.071 0.709 1.00 98.31 172 CYS A C 1
ATOM 1281 O O . CYS A 1 172 ? 7.526 -5.019 1.939 1.00 98.31 172 CYS A O 1
ATOM 1283 N N . LEU A 1 173 ? 7.744 -3.993 -0.052 1.00 98.00 173 LEU A N 1
ATOM 1284 C CA . LEU A 1 173 ? 8.005 -2.670 0.491 1.00 98.00 173 LEU A CA 1
ATOM 1285 C C . LEU A 1 173 ? 6.788 -2.101 1.230 1.00 98.00 173 LEU A C 1
ATOM 1287 O O . LEU A 1 173 ? 6.947 -1.586 2.333 1.00 98.00 173 LEU A O 1
ATOM 1291 N N . VAL A 1 174 ? 5.572 -2.257 0.694 1.00 98.25 174 VAL A N 1
ATOM 1292 C CA . VAL A 1 174 ? 4.324 -1.874 1.380 1.00 98.25 174 VAL A CA 1
ATOM 1293 C C . VAL A 1 174 ? 4.242 -2.534 2.758 1.00 98.25 174 VAL A C 1
ATOM 1295 O O . VAL A 1 174 ? 4.024 -1.853 3.763 1.00 98.25 174 VAL A O 1
ATOM 1298 N N . VAL A 1 175 ? 4.448 -3.854 2.821 1.00 97.94 175 VAL A N 1
ATOM 1299 C CA . VAL A 1 175 ? 4.376 -4.623 4.073 1.00 97.94 175 VAL A CA 1
ATOM 1300 C C . VAL A 1 175 ? 5.469 -4.190 5.050 1.00 97.94 175 VAL A C 1
ATOM 1302 O O . VAL A 1 175 ? 5.189 -3.961 6.228 1.00 97.94 175 VAL A O 1
ATOM 1305 N N . ALA A 1 176 ? 6.702 -4.056 4.566 1.00 97.81 176 ALA A N 1
ATOM 1306 C CA . ALA A 1 176 ? 7.860 -3.686 5.369 1.00 97.81 176 ALA A CA 1
ATOM 1307 C C . ALA A 1 176 ? 7.721 -2.274 5.960 1.00 97.81 176 ALA A C 1
ATOM 1309 O O . ALA A 1 176 ? 7.909 -2.085 7.162 1.00 97.81 176 ALA A O 1
ATOM 1310 N N . VAL A 1 177 ? 7.306 -1.293 5.152 1.00 98.12 177 VAL A N 1
ATOM 1311 C CA . VAL A 1 177 ? 7.079 0.082 5.615 1.00 98.12 177 VAL A CA 1
ATOM 1312 C C . VAL A 1 177 ? 5.896 0.146 6.571 1.00 98.12 177 VAL A C 1
ATOM 1314 O O . VAL A 1 177 ? 5.997 0.824 7.588 1.00 98.12 177 VAL A O 1
ATOM 1317 N N . ALA A 1 178 ? 4.796 -0.569 6.316 1.00 97.62 178 ALA A N 1
ATOM 1318 C CA . ALA A 1 178 ? 3.680 -0.608 7.258 1.00 97.62 178 ALA A CA 1
ATOM 1319 C C . ALA A 1 178 ? 4.087 -1.207 8.613 1.00 97.62 178 ALA A C 1
ATOM 1321 O O . ALA A 1 178 ? 3.702 -0.681 9.657 1.00 97.62 178 ALA A O 1
ATOM 1322 N N . ARG A 1 179 ? 4.901 -2.271 8.619 1.00 97.00 179 ARG A N 1
ATOM 1323 C CA . ARG A 1 179 ? 5.467 -2.847 9.848 1.00 97.00 179 ARG A CA 1
ATOM 1324 C C . ARG A 1 179 ? 6.361 -1.835 10.559 1.00 97.00 179 ARG A C 1
ATOM 1326 O O . ARG A 1 179 ? 6.117 -1.542 11.725 1.00 97.00 179 ARG A O 1
ATOM 1333 N N . TRP A 1 180 ? 7.315 -1.219 9.866 1.00 97.81 180 TRP A N 1
ATOM 1334 C CA . TRP A 1 180 ? 8.164 -0.166 10.433 1.00 97.81 180 TRP A CA 1
ATOM 1335 C C . TRP A 1 180 ? 7.353 1.011 11.002 1.00 97.81 180 TRP A C 1
ATOM 1337 O O . TRP A 1 180 ? 7.542 1.400 12.156 1.00 97.81 180 TRP A O 1
ATOM 1347 N N . ALA A 1 181 ? 6.399 1.533 10.231 1.00 97.31 181 ALA A N 1
ATOM 1348 C CA . ALA A 1 181 ? 5.550 2.649 10.628 1.00 97.31 181 ALA A CA 1
ATOM 1349 C C . ALA A 1 181 ? 4.685 2.291 11.843 1.00 97.31 181 ALA A C 1
ATOM 1351 O O . ALA A 1 181 ? 4.511 3.125 12.729 1.00 97.31 181 ALA A O 1
ATOM 1352 N N . SER A 1 182 ? 4.215 1.043 11.952 1.00 96.69 182 SER A N 1
ATOM 1353 C CA . SER A 1 182 ? 3.435 0.584 13.109 1.00 96.69 182 SER A CA 1
ATOM 1354 C C . SER A 1 182 ? 4.188 0.692 14.441 1.00 96.69 182 SER A C 1
ATOM 1356 O O . SER A 1 182 ? 3.574 0.933 15.477 1.00 96.69 182 SER A O 1
ATOM 1358 N N . HIS A 1 183 ? 5.523 0.604 14.426 1.00 96.31 183 HIS A N 1
ATOM 1359 C CA . HIS A 1 183 ? 6.351 0.804 15.623 1.00 96.31 183 HIS A CA 1
ATOM 1360 C C . HIS A 1 183 ? 6.612 2.277 15.949 1.00 96.31 183 HIS A C 1
ATOM 1362 O O . HIS A 1 183 ? 7.021 2.587 17.065 1.00 96.31 183 HIS A O 1
ATOM 1368 N N . ARG A 1 184 ? 6.416 3.186 14.987 1.00 96.12 184 ARG A N 1
ATOM 1369 C CA . ARG A 1 184 ? 6.760 4.611 15.117 1.00 96.12 184 ARG A CA 1
ATOM 1370 C C . ARG A 1 184 ? 5.548 5.516 15.287 1.00 96.12 184 ARG A C 1
ATOM 1372 O O . ARG A 1 184 ? 5.682 6.575 15.891 1.00 96.12 184 ARG A O 1
ATOM 1379 N N . VAL A 1 185 ? 4.385 5.127 14.767 1.00 95.31 185 VAL A N 1
ATOM 1380 C CA . VAL A 1 185 ? 3.175 5.951 14.824 1.00 95.31 185 VAL A CA 1
ATOM 1381 C C . VAL A 1 185 ? 2.513 5.813 16.200 1.00 95.31 185 VAL A C 1
ATOM 1383 O O . VAL A 1 185 ? 2.007 4.737 16.533 1.00 95.31 185 VAL A O 1
ATOM 1386 N N . PRO A 1 186 ? 2.455 6.890 17.004 1.00 94.38 186 PRO A N 1
ATOM 1387 C CA . PRO A 1 186 ? 1.777 6.858 18.291 1.00 94.38 186 PRO A CA 1
ATOM 1388 C C . PRO A 1 186 ? 0.251 6.825 18.124 1.00 94.38 186 PRO A C 1
ATOM 1390 O O . PRO A 1 186 ? -0.313 7.262 17.115 1.00 94.38 186 PRO A O 1
ATOM 1393 N N . ALA A 1 187 ? -0.445 6.346 19.154 1.00 92.50 187 ALA A N 1
ATOM 1394 C CA . ALA A 1 187 ? -1.902 6.406 19.200 1.00 92.50 187 ALA A CA 1
ATOM 1395 C C . ALA A 1 187 ? -2.398 7.863 19.176 1.00 92.50 187 ALA A C 1
ATOM 1397 O O . ALA A 1 187 ? -1.843 8.722 19.861 1.00 92.50 187 ALA A O 1
ATOM 1398 N N . LEU A 1 188 ? -3.470 8.120 18.417 1.00 91.81 188 LEU A N 1
ATOM 1399 C CA . LEU A 1 188 ? -3.991 9.468 18.194 1.00 91.81 188 LEU A CA 1
ATOM 1400 C C . LEU A 1 188 ? -4.383 10.162 19.511 1.00 91.81 188 LEU A C 1
ATOM 1402 O O . LEU A 1 188 ? -5.279 9.722 20.240 1.00 91.81 188 LEU A O 1
ATOM 1406 N N . SER A 1 189 ? -3.730 11.290 19.776 1.00 91.19 189 SER A N 1
ATOM 1407 C CA . SER A 1 189 ? -3.969 12.203 20.894 1.00 91.19 189 SER A CA 1
ATOM 1408 C C . SER A 1 189 ? -3.625 13.637 20.477 1.00 91.19 189 SER A C 1
ATOM 1410 O O . SER A 1 189 ? -2.909 13.842 19.500 1.00 91.19 189 SER A O 1
ATOM 1412 N N . ALA A 1 190 ? -4.086 14.645 21.222 1.00 90.88 190 ALA A N 1
ATOM 1413 C CA . ALA A 1 190 ? -3.799 16.048 20.894 1.00 90.88 190 ALA A CA 1
ATOM 1414 C C . ALA A 1 190 ? -2.287 16.342 20.801 1.00 90.88 190 ALA A C 1
ATOM 1416 O O . ALA A 1 190 ? -1.848 17.062 19.913 1.00 90.88 190 ALA A O 1
ATOM 1417 N N . ARG A 1 191 ? -1.478 15.714 21.665 1.00 92.94 191 ARG A N 1
ATOM 1418 C CA . ARG A 1 191 ? -0.011 15.870 21.681 1.00 92.94 191 ARG A CA 1
ATOM 1419 C C . ARG A 1 191 ? 0.692 15.193 20.503 1.00 92.94 191 ARG A C 1
ATOM 1421 O O . ARG A 1 191 ? 1.827 15.529 20.200 1.00 92.94 191 ARG A O 1
ATOM 1428 N N . THR A 1 192 ? 0.043 14.223 19.866 1.00 93.94 192 THR A N 1
ATOM 1429 C CA . THR A 1 192 ? 0.633 13.404 18.794 1.00 93.94 192 THR A CA 1
ATOM 1430 C C . THR A 1 192 ? 0.085 13.747 17.415 1.00 93.94 192 THR A C 1
ATOM 1432 O O . THR A 1 192 ? 0.486 13.136 16.430 1.00 93.94 192 THR A O 1
ATOM 1435 N N . LEU A 1 193 ? -0.790 14.750 17.328 1.00 92.69 193 LEU A N 1
ATOM 1436 C CA . LEU A 1 193 ? -1.398 15.213 16.086 1.00 92.69 193 LEU A CA 1
ATOM 1437 C C . LEU A 1 193 ? -0.375 15.535 14.974 1.00 92.69 193 LEU A C 1
ATOM 1439 O O . LEU A 1 193 ? -0.638 15.155 13.834 1.00 92.69 193 LEU A O 1
ATOM 1443 N N . PRO A 1 194 ? 0.817 16.108 15.261 1.00 95.12 194 PRO A N 1
ATOM 1444 C CA . PRO A 1 194 ? 1.833 16.326 14.227 1.00 95.12 194 PRO A CA 1
ATOM 1445 C C . PRO A 1 194 ? 2.307 15.039 13.533 1.00 95.12 194 PRO A C 1
ATOM 1447 O O . PRO A 1 194 ? 2.626 15.061 12.348 1.00 95.12 194 PRO A O 1
ATOM 1450 N N . ALA A 1 195 ? 2.289 13.890 14.222 1.00 94.38 195 ALA A N 1
ATOM 1451 C CA . ALA A 1 195 ? 2.662 12.598 13.636 1.00 94.38 195 ALA A CA 1
ATOM 1452 C C . ALA A 1 195 ? 1.647 12.082 12.594 1.00 94.38 195 ALA A C 1
ATOM 1454 O O . ALA A 1 195 ? 1.917 11.096 11.908 1.00 94.38 195 ALA A O 1
ATOM 1455 N N . TYR A 1 196 ? 0.488 12.739 12.472 1.00 94.94 196 TYR A N 1
ATOM 1456 C CA . TYR A 1 196 ? -0.569 12.438 11.503 1.00 94.94 196 TYR A CA 1
ATOM 1457 C C . TYR A 1 196 ? -0.545 13.386 10.294 1.00 94.94 196 TYR A C 1
ATOM 1459 O O . TYR A 1 196 ? -1.456 13.357 9.469 1.00 94.94 196 TYR A O 1
ATOM 1467 N N . LEU A 1 197 ? 0.508 14.199 10.140 1.00 94.19 197 LEU A N 1
ATOM 1468 C CA . LEU A 1 197 ? 0.707 15.014 8.940 1.00 94.19 197 LEU A CA 1
ATOM 1469 C C . LEU A 1 197 ? 0.679 14.192 7.630 1.00 94.19 197 LEU A C 1
ATOM 1471 O O . LEU A 1 197 ? 0.035 14.649 6.686 1.00 94.19 197 LEU A O 1
ATOM 1475 N N . PRO A 1 198 ? 1.264 12.974 7.542 1.00 92.81 198 PRO A N 1
ATOM 1476 C CA . PRO A 1 198 ? 1.158 12.150 6.333 1.00 92.81 198 PRO A CA 1
ATOM 1477 C C . PRO A 1 198 ? -0.288 11.806 5.964 1.00 92.81 198 PRO A C 1
ATOM 1479 O O . PRO A 1 198 ? -0.641 11.808 4.788 1.00 92.81 198 PRO A O 1
ATOM 1482 N N . LEU A 1 199 ? -1.142 11.556 6.961 1.00 91.88 199 LEU A N 1
ATOM 1483 C CA . LEU A 1 199 ? -2.566 11.327 6.739 1.00 91.88 199 LEU A CA 1
ATOM 1484 C C . LEU A 1 199 ? -3.257 12.574 6.173 1.00 91.88 199 LEU A C 1
ATOM 1486 O O . LEU A 1 199 ? -4.066 12.450 5.260 1.00 91.88 199 LEU A O 1
ATOM 1490 N N . LEU A 1 200 ? -2.928 13.769 6.672 1.00 91.06 200 LEU A N 1
ATOM 1491 C CA . LEU A 1 200 ? -3.477 15.019 6.133 1.00 91.06 200 LEU A CA 1
ATOM 1492 C C . LEU A 1 200 ? -3.066 15.226 4.672 1.00 91.06 200 LEU A C 1
ATOM 1494 O O . LEU A 1 200 ? -3.912 15.542 3.840 1.00 91.06 200 LEU A O 1
ATOM 1498 N N . LEU A 1 201 ? -1.798 14.972 4.343 1.00 89.62 201 LEU A N 1
ATOM 1499 C CA . LEU A 1 201 ? -1.314 15.027 2.962 1.00 89.62 201 LEU A CA 1
ATOM 1500 C C . LEU A 1 201 ? -2.032 14.004 2.068 1.00 89.62 201 LEU A C 1
ATOM 1502 O O . LEU A 1 201 ? -2.424 14.330 0.950 1.00 89.62 201 LEU A O 1
ATOM 1506 N N . ALA A 1 202 ? -2.270 12.792 2.574 1.00 89.00 202 ALA A N 1
ATOM 1507 C CA . ALA A 1 202 ? -3.025 11.768 1.858 1.00 89.00 202 ALA A CA 1
ATOM 1508 C C . ALA A 1 202 ? -4.485 12.172 1.598 1.00 89.00 202 ALA A C 1
ATOM 1510 O O . ALA A 1 202 ? -5.026 11.830 0.554 1.00 89.00 202 ALA A O 1
ATOM 1511 N N . ILE A 1 203 ? -5.122 12.916 2.506 1.00 89.19 203 ILE A N 1
ATOM 1512 C CA . ILE A 1 203 ? -6.493 13.413 2.309 1.00 89.19 203 ILE A CA 1
ATOM 1513 C C . ILE A 1 203 ? -6.558 14.429 1.163 1.00 89.19 203 ILE A C 1
ATOM 1515 O O . ILE A 1 203 ? -7.516 14.414 0.393 1.00 89.19 203 ILE A O 1
ATOM 1519 N N . VAL A 1 204 ? -5.538 15.284 1.024 1.00 90.38 204 VAL A N 1
ATOM 1520 C CA . VAL A 1 204 ? -5.452 16.270 -0.069 1.00 90.38 204 VAL A CA 1
ATOM 1521 C C . VAL A 1 204 ? -5.289 15.581 -1.430 1.00 90.38 204 VAL A C 1
ATOM 1523 O O . VAL A 1 204 ? -5.767 16.084 -2.446 1.00 90.38 204 VAL A O 1
ATOM 1526 N N . PHE A 1 205 ? -4.669 14.400 -1.465 1.00 89.50 205 PHE A N 1
ATOM 1527 C CA . PHE A 1 205 ? -4.606 13.580 -2.668 1.00 89.50 205 PHE A CA 1
ATOM 1528 C C . PHE A 1 205 ? -5.963 12.909 -2.939 1.00 89.50 205 PHE A C 1
ATOM 1530 O O . PHE A 1 205 ? -6.272 11.865 -2.367 1.00 89.50 205 PHE A O 1
ATOM 1537 N N . TYR A 1 206 ? -6.769 13.501 -3.828 1.00 88.31 206 TYR A N 1
ATOM 1538 C CA . TYR A 1 206 ? -8.182 13.145 -4.052 1.00 88.31 206 TYR A CA 1
ATOM 1539 C C . TYR A 1 206 ? -8.496 11.630 -4.080 1.00 88.31 206 TYR A C 1
ATOM 1541 O O . TYR A 1 206 ? -9.384 11.216 -3.328 1.00 88.31 206 TYR A O 1
ATOM 1549 N N . PRO A 1 207 ? -7.776 10.768 -4.835 1.00 84.69 207 PRO A N 1
ATOM 1550 C CA . PRO A 1 207 ? -8.063 9.330 -4.843 1.00 84.69 207 PRO A CA 1
ATOM 1551 C C . PRO A 1 207 ? -7.913 8.682 -3.461 1.00 84.69 207 PRO A C 1
ATOM 1553 O O . PRO A 1 207 ? -8.735 7.860 -3.058 1.00 84.69 207 PRO A O 1
ATOM 1556 N N . ALA A 1 208 ? -6.882 9.074 -2.708 1.00 86.19 208 ALA A N 1
ATOM 1557 C CA . ALA A 1 208 ? -6.673 8.584 -1.353 1.00 86.19 208 ALA A CA 1
ATOM 1558 C C . ALA A 1 208 ? -7.682 9.192 -0.376 1.00 86.19 208 ALA A C 1
ATOM 1560 O O . ALA A 1 208 ? -8.220 8.462 0.452 1.00 86.19 208 ALA A O 1
ATOM 1561 N N . GLY A 1 209 ? -8.003 10.482 -0.501 1.00 87.50 209 GLY A N 1
ATOM 1562 C CA . GLY A 1 209 ? -9.025 11.149 0.305 1.00 87.50 209 GLY A CA 1
ATOM 1563 C C . GLY A 1 209 ? -10.379 10.435 0.257 1.00 87.50 209 GLY A C 1
ATOM 1564 O O . GLY A 1 209 ? -10.966 10.170 1.306 1.00 87.50 209 GLY A O 1
ATOM 1565 N N . VAL A 1 210 ? -10.838 10.027 -0.931 1.00 87.94 210 VAL A N 1
ATOM 1566 C CA . VAL A 1 210 ? -12.090 9.262 -1.091 1.00 87.94 210 VAL A CA 1
ATOM 1567 C C . VAL A 1 210 ? -12.025 7.921 -0.353 1.00 87.94 210 VAL A C 1
ATOM 1569 O O . VAL A 1 210 ? -12.916 7.614 0.442 1.00 87.94 210 VAL A O 1
ATOM 1572 N N . LEU A 1 211 ? -10.956 7.140 -0.551 1.00 84.75 211 LEU A N 1
ATOM 1573 C CA . LEU A 1 211 ? -10.766 5.857 0.141 1.00 84.75 211 LEU A CA 1
ATOM 1574 C C . LEU A 1 211 ? -10.708 6.035 1.666 1.00 84.75 211 LEU A C 1
ATOM 1576 O O . LEU A 1 211 ? -11.288 5.241 2.411 1.00 84.75 211 LEU A O 1
ATOM 1580 N N . LEU A 1 212 ? -10.062 7.106 2.132 1.00 89.44 212 LEU A N 1
ATOM 1581 C CA . LEU A 1 212 ? -9.945 7.444 3.546 1.00 89.44 212 LEU A CA 1
ATOM 1582 C C . LEU A 1 212 ? -11.288 7.824 4.173 1.00 89.44 212 LEU A C 1
ATOM 1584 O O . LEU A 1 212 ? -11.579 7.404 5.294 1.00 89.44 212 LEU A O 1
ATOM 1588 N N . VAL A 1 213 ? -12.116 8.597 3.476 1.00 89.88 213 VAL A N 1
ATOM 1589 C CA . VAL A 1 213 ? -13.446 8.977 3.967 1.00 89.88 213 VAL A CA 1
ATOM 1590 C C . VAL A 1 213 ? -14.372 7.761 4.004 1.00 89.88 213 VAL A C 1
ATOM 1592 O O . VAL A 1 213 ? -15.036 7.530 5.015 1.00 89.88 213 VAL A O 1
ATOM 1595 N N . LEU A 1 214 ? -14.366 6.931 2.956 1.00 87.94 214 LEU A N 1
ATOM 1596 C CA . LEU A 1 214 ? -15.167 5.705 2.911 1.00 87.94 214 LEU A CA 1
ATOM 1597 C C . LEU A 1 214 ? -14.766 4.721 4.013 1.00 87.94 214 LEU A C 1
ATOM 1599 O O . LEU A 1 214 ? -15.631 4.196 4.713 1.00 87.94 214 LEU A O 1
ATOM 1603 N N . GLY A 1 215 ? -13.466 4.506 4.228 1.00 87.00 215 GLY A N 1
ATOM 1604 C CA . GLY A 1 215 ? -12.985 3.651 5.312 1.00 87.00 215 GLY A CA 1
ATOM 1605 C C . GLY A 1 215 ? -13.391 4.169 6.697 1.00 87.00 215 GLY A C 1
ATOM 1606 O O . GLY A 1 215 ? -13.792 3.375 7.552 1.00 87.00 215 GLY A O 1
ATOM 1607 N N . ALA A 1 216 ? -13.366 5.491 6.907 1.00 89.88 216 ALA A N 1
ATOM 1608 C CA . ALA A 1 216 ? -13.812 6.112 8.154 1.00 89.88 216 ALA A CA 1
ATOM 1609 C C . ALA A 1 216 ? -15.315 5.906 8.373 1.00 89.88 216 ALA A C 1
ATOM 1611 O O . ALA A 1 216 ? -15.735 5.566 9.480 1.00 89.88 216 ALA A O 1
ATOM 1612 N N . LEU A 1 217 ? -16.114 6.065 7.313 1.00 90.00 217 LEU A N 1
ATOM 1613 C CA . LEU A 1 217 ? -17.556 5.846 7.346 1.00 90.00 217 LEU A CA 1
ATOM 1614 C C . LEU A 1 217 ? -17.886 4.386 7.671 1.00 90.00 217 LEU A C 1
ATOM 1616 O O . LEU A 1 217 ? -18.683 4.129 8.568 1.00 90.00 217 LEU A O 1
ATOM 1620 N N . VAL A 1 218 ? -17.230 3.427 7.012 1.00 87.19 218 VAL A N 1
ATOM 1621 C CA . VAL A 1 218 ? -17.402 1.992 7.294 1.00 87.19 218 VAL A CA 1
ATOM 1622 C C . VAL A 1 218 ? -17.032 1.674 8.743 1.00 87.19 218 VAL A C 1
ATOM 1624 O O . VAL A 1 218 ? -17.781 0.978 9.427 1.00 87.19 218 VAL A O 1
ATOM 1627 N N . ALA A 1 219 ? -15.916 2.211 9.244 1.00 86.75 219 ALA A N 1
ATOM 1628 C CA . ALA A 1 219 ? -15.512 2.037 10.638 1.00 86.75 219 ALA A CA 1
ATOM 1629 C C . ALA A 1 219 ? -16.538 2.631 11.619 1.00 86.75 219 ALA A C 1
ATOM 1631 O O . ALA A 1 219 ? -16.853 2.000 12.630 1.00 86.75 219 ALA A O 1
ATOM 1632 N N . ALA A 1 220 ? -17.088 3.809 11.314 1.00 89.50 220 ALA A N 1
ATOM 1633 C CA . ALA A 1 220 ? -18.113 4.458 12.124 1.00 89.50 220 ALA A CA 1
ATOM 1634 C C . ALA A 1 220 ? -19.424 3.660 12.141 1.00 89.50 220 ALA A C 1
ATOM 1636 O O . ALA A 1 220 ? -19.955 3.374 13.213 1.00 89.50 220 ALA A O 1
ATOM 1637 N N . VAL A 1 221 ? -19.915 3.247 10.970 1.00 89.00 221 VAL A N 1
ATOM 1638 C CA . VAL A 1 221 ? -21.133 2.437 10.835 1.00 89.00 221 VAL A CA 1
ATOM 1639 C C . VAL A 1 221 ? -20.971 1.106 11.562 1.00 89.00 221 VAL A C 1
ATOM 1641 O O . VAL A 1 221 ? -21.845 0.732 12.339 1.00 89.00 221 VAL A O 1
ATOM 1644 N N . ALA A 1 222 ? -19.835 0.422 11.396 1.00 86.00 222 ALA A N 1
ATOM 1645 C CA . ALA A 1 222 ? -19.556 -0.823 12.106 1.00 86.00 222 ALA A CA 1
ATOM 1646 C C . ALA A 1 222 ? -19.548 -0.631 13.633 1.00 86.00 222 ALA A C 1
ATOM 1648 O O . ALA A 1 222 ? -20.103 -1.454 14.357 1.00 86.00 222 ALA A O 1
ATOM 1649 N N . ALA A 1 223 ? -18.973 0.468 14.130 1.00 86.69 223 ALA A N 1
ATOM 1650 C CA . ALA A 1 223 ? -18.951 0.777 15.559 1.00 86.69 223 ALA A CA 1
ATOM 1651 C C . ALA A 1 223 ? -20.341 1.104 16.131 1.00 86.69 223 ALA A C 1
ATOM 1653 O O . ALA A 1 223 ? -20.599 0.828 17.300 1.00 86.69 223 ALA A O 1
ATOM 1654 N N . LEU A 1 224 ? -21.229 1.691 15.324 1.00 89.19 224 LEU A N 1
ATOM 1655 C CA . LEU A 1 224 ? -22.592 2.040 15.731 1.00 89.19 224 LEU A CA 1
ATOM 1656 C C . LEU A 1 224 ? -23.568 0.863 15.623 1.00 89.19 224 LEU A C 1
ATOM 1658 O O . LEU A 1 224 ? -24.478 0.753 16.444 1.00 89.19 224 LEU A O 1
ATOM 1662 N N . ALA A 1 225 ? -23.380 -0.008 14.632 1.00 87.31 225 ALA A N 1
ATOM 1663 C CA . ALA A 1 225 ? -24.234 -1.167 14.397 1.00 87.31 225 ALA A CA 1
ATOM 1664 C C . ALA A 1 225 ? -23.971 -2.314 15.384 1.00 87.31 225 ALA A C 1
ATOM 1666 O O . ALA A 1 225 ? -24.838 -3.164 15.588 1.00 87.31 225 ALA A O 1
ATOM 1667 N N . MET A 1 226 ? -22.783 -2.368 15.994 1.00 80.75 226 MET A N 1
ATOM 1668 C CA . MET A 1 226 ? -22.384 -3.492 16.840 1.00 80.75 226 MET A CA 1
ATOM 1669 C C . MET A 1 226 ? -22.518 -3.190 18.330 1.00 80.75 226 MET A C 1
ATOM 1671 O O . MET A 1 226 ? -22.145 -2.102 18.774 1.00 80.75 226 MET A O 1
ATOM 1675 N N . PRO A 1 227 ? -23.005 -4.155 19.137 1.00 75.81 227 PRO A N 1
ATOM 1676 C CA . PRO A 1 227 ? -23.024 -3.996 20.580 1.00 75.81 227 PRO A CA 1
ATOM 1677 C C . PRO A 1 227 ? -21.599 -3.803 21.118 1.00 75.81 227 PRO A C 1
ATOM 1679 O O . PRO A 1 227 ? -20.685 -4.515 20.676 1.00 75.81 227 PRO A O 1
ATOM 1682 N N . PRO A 1 228 ? -21.391 -2.901 22.092 1.00 71.06 228 PRO A N 1
ATOM 1683 C CA . PRO A 1 228 ? -20.106 -2.787 22.769 1.00 71.06 228 PRO A CA 1
ATOM 1684 C C . PRO A 1 228 ? -19.681 -4.153 23.330 1.00 71.06 228 PRO A C 1
ATOM 1686 O O . PRO A 1 228 ? -20.480 -4.873 23.922 1.00 71.06 228 PRO A O 1
ATOM 1689 N N . GLY A 1 229 ? -18.425 -4.539 23.088 1.00 65.31 229 GLY A N 1
ATOM 1690 C CA . GLY A 1 229 ? -17.865 -5.828 23.517 1.00 65.31 229 GLY A CA 1
ATOM 1691 C C . GLY A 1 229 ? -17.991 -6.975 22.506 1.00 65.31 229 GLY A C 1
ATOM 1692 O O . GLY A 1 229 ? -17.236 -7.943 22.603 1.00 65.31 229 GLY A O 1
ATOM 1693 N N . ARG A 1 230 ? -18.846 -6.869 21.478 1.00 67.62 230 ARG A N 1
ATOM 1694 C CA . ARG A 1 230 ? -18.942 -7.898 20.432 1.00 67.62 230 ARG A CA 1
ATOM 1695 C C . ARG A 1 230 ? -17.862 -7.671 19.376 1.00 67.62 230 ARG A C 1
ATOM 1697 O O . ARG A 1 230 ? -18.002 -6.839 18.485 1.00 67.62 230 ARG A O 1
ATOM 1704 N N . ARG A 1 231 ? -16.756 -8.413 19.465 1.00 63.09 231 ARG A N 1
ATOM 1705 C CA . ARG A 1 231 ? -15.762 -8.448 18.384 1.00 63.09 231 ARG A CA 1
ATOM 1706 C C . ARG A 1 231 ? -16.343 -9.243 17.220 1.00 63.09 231 ARG A C 1
ATOM 1708 O O . ARG A 1 231 ? -16.761 -10.382 17.412 1.00 63.09 231 ARG A O 1
ATOM 1715 N N . ILE A 1 232 ? -16.329 -8.678 16.010 1.00 58.75 232 ILE A N 1
ATOM 1716 C CA . ILE A 1 232 ? -16.488 -9.511 14.818 1.00 58.75 232 ILE A CA 1
ATOM 1717 C C . ILE A 1 232 ? -15.216 -10.336 14.725 1.00 58.75 232 ILE A C 1
ATOM 1719 O O . ILE A 1 232 ? -14.178 -9.876 14.240 1.00 58.75 232 ILE A O 1
ATOM 1723 N N . THR A 1 233 ? -15.287 -11.578 15.167 1.00 57.94 233 THR A N 1
ATOM 1724 C CA . THR A 1 233 ? -14.445 -12.616 14.599 1.00 57.94 233 THR A CA 1
ATOM 1725 C C . THR A 1 233 ? -14.944 -12.791 13.170 1.00 57.94 233 THR A C 1
ATOM 1727 O O . THR A 1 233 ? -15.755 -13.664 12.881 1.00 57.94 233 THR A O 1
ATOM 1730 N N . VAL A 1 234 ? -14.541 -11.889 12.262 1.00 58.56 234 VAL A N 1
ATOM 1731 C CA . VAL A 1 234 ? -14.685 -12.167 10.832 1.00 58.56 234 VAL A CA 1
ATOM 1732 C C . VAL A 1 234 ? -13.888 -13.440 10.646 1.00 58.56 234 VAL A C 1
ATOM 1734 O O . VAL A 1 234 ? -12.674 -13.437 10.870 1.00 58.56 234 VAL A O 1
ATOM 1737 N N . THR A 1 235 ? -14.582 -14.533 10.349 1.00 67.38 235 THR A N 1
ATOM 1738 C CA . THR A 1 235 ? -13.961 -15.839 10.203 1.00 67.38 235 THR A CA 1
ATOM 1739 C C . THR A 1 235 ? -12.847 -15.684 9.176 1.00 67.38 235 THR A C 1
ATOM 1741 O O . THR A 1 235 ? -13.068 -15.217 8.058 1.00 67.38 235 THR A O 1
ATOM 1744 N N . GLN A 1 236 ? -11.608 -15.978 9.581 1.00 72.12 236 GLN A N 1
ATOM 1745 C CA . GLN A 1 236 ? -10.424 -15.795 8.732 1.00 72.12 236 GLN A CA 1
ATOM 1746 C C . GLN A 1 236 ? -10.608 -16.488 7.369 1.00 72.12 236 GLN A C 1
ATOM 1748 O O . GLN A 1 236 ? -10.153 -15.984 6.346 1.00 72.12 236 GLN A O 1
ATOM 1753 N N . TRP A 1 237 ? -11.365 -17.588 7.355 1.00 71.75 237 TRP A N 1
ATOM 1754 C CA . TRP A 1 237 ? -11.803 -18.311 6.166 1.00 71.75 237 TRP A CA 1
ATOM 1755 C C . TRP A 1 237 ? -12.637 -17.484 5.189 1.00 71.75 237 TRP A C 1
ATOM 1757 O O . TRP A 1 237 ? -12.337 -17.506 4.001 1.00 71.75 237 TRP A O 1
ATOM 1767 N N . ALA A 1 238 ? -13.632 -16.723 5.657 1.00 76.75 238 ALA A N 1
ATOM 1768 C CA . ALA A 1 238 ? -14.524 -15.971 4.774 1.00 76.75 238 ALA A CA 1
ATOM 1769 C C . ALA A 1 238 ? -13.757 -14.931 3.957 1.00 76.75 238 ALA A C 1
ATOM 1771 O O . ALA A 1 238 ? -13.953 -14.806 2.755 1.00 76.75 238 ALA A O 1
ATOM 1772 N N . GLY A 1 239 ? -12.828 -14.211 4.582 1.00 77.81 239 GLY A N 1
ATOM 1773 C CA . GLY A 1 239 ? -12.071 -13.217 3.836 1.00 77.81 239 GLY A CA 1
ATOM 1774 C C . GLY A 1 239 ? -10.916 -13.779 3.013 1.00 77.81 239 GLY A C 1
ATOM 1775 O O . GLY A 1 239 ? -10.616 -13.218 1.965 1.00 77.81 239 GLY A O 1
ATOM 1776 N N . ARG A 1 240 ? -10.332 -14.924 3.397 1.00 81.19 240 ARG A N 1
ATOM 1777 C CA . ARG A 1 240 ? -9.472 -15.689 2.479 1.00 81.19 240 ARG A CA 1
ATOM 1778 C C . ARG A 1 240 ? -10.249 -16.122 1.239 1.00 81.19 240 ARG A C 1
ATOM 1780 O O . ARG A 1 240 ? -9.755 -15.927 0.136 1.00 81.19 240 ARG A O 1
ATOM 1787 N N . ALA A 1 241 ? -11.468 -16.634 1.413 1.00 81.19 241 ALA A N 1
ATOM 1788 C CA . ALA A 1 241 ? -12.339 -17.000 0.303 1.00 81.19 241 ALA A CA 1
ATOM 1789 C C . ALA A 1 241 ? -12.649 -15.789 -0.589 1.00 81.19 241 ALA A C 1
ATOM 1791 O O . ALA A 1 241 ? -12.512 -15.896 -1.799 1.00 81.19 241 ALA A O 1
ATOM 1792 N N . VAL A 1 242 ? -12.959 -14.620 -0.014 1.00 84.38 242 VAL A N 1
ATOM 1793 C CA . VAL A 1 24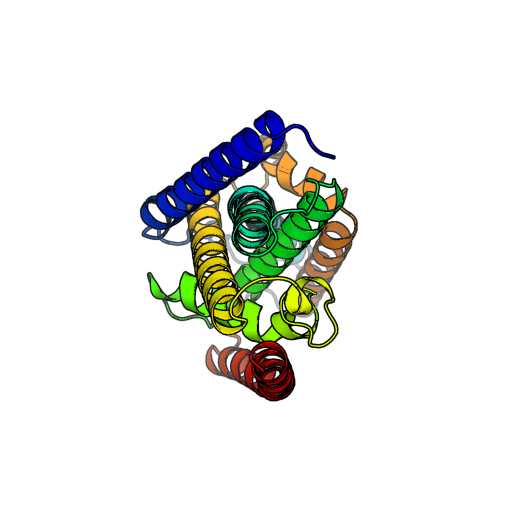2 ? -13.158 -13.381 -0.790 1.00 84.38 242 VAL A CA 1
ATOM 1794 C C . VAL A 1 242 ? -11.910 -13.003 -1.589 1.00 84.38 242 VAL A C 1
ATOM 1796 O O . VAL A 1 242 ? -12.031 -12.718 -2.775 1.00 84.38 242 VAL A O 1
ATOM 1799 N N . LEU A 1 243 ? -10.713 -13.031 -0.990 1.00 83.38 243 LEU A N 1
ATOM 1800 C CA . LEU A 1 243 ? -9.472 -12.741 -1.723 1.00 83.38 243 LEU A CA 1
ATOM 1801 C C . LEU A 1 243 ? -9.242 -13.729 -2.873 1.00 83.38 243 LEU A C 1
ATOM 1803 O O . LEU A 1 243 ? -8.886 -13.308 -3.970 1.00 83.38 243 LEU A O 1
ATOM 1807 N N . VAL A 1 244 ? -9.473 -15.025 -2.636 1.00 85.38 244 VAL A N 1
ATOM 1808 C CA . VAL A 1 244 ? -9.358 -16.068 -3.666 1.00 85.38 244 VAL A CA 1
ATOM 1809 C C . VAL A 1 244 ? -10.369 -15.834 -4.784 1.00 85.38 244 VAL A C 1
ATOM 1811 O O . VAL A 1 244 ? -9.988 -15.862 -5.945 1.00 85.38 244 VAL A O 1
ATOM 1814 N N . VAL A 1 245 ? -11.628 -15.542 -4.458 1.00 88.38 245 VAL A N 1
ATOM 1815 C CA . VAL A 1 245 ? -12.673 -15.256 -5.451 1.00 88.38 245 VAL A CA 1
ATOM 1816 C C . VAL A 1 245 ? -12.314 -14.024 -6.278 1.00 88.38 245 VAL A C 1
ATOM 1818 O O . VAL A 1 245 ? -12.369 -14.092 -7.499 1.00 88.38 245 VAL A O 1
ATOM 1821 N N . VAL A 1 246 ? -11.880 -12.926 -5.651 1.00 89.19 246 VAL A N 1
ATOM 1822 C CA . VAL A 1 246 ? -11.442 -11.718 -6.373 1.00 89.19 246 VAL A CA 1
ATOM 1823 C C . VAL A 1 246 ? -10.272 -12.030 -7.309 1.00 89.19 246 VAL A C 1
ATOM 1825 O O . VAL A 1 246 ? -10.296 -11.621 -8.467 1.00 89.19 246 VAL A O 1
ATOM 1828 N N . ALA A 1 247 ? -9.278 -12.794 -6.844 1.00 86.56 247 ALA A N 1
ATOM 1829 C CA . ALA A 1 247 ? -8.149 -13.203 -7.675 1.00 86.56 247 ALA A CA 1
ATOM 1830 C C . ALA A 1 247 ? -8.591 -14.089 -8.851 1.00 86.56 247 ALA A C 1
ATOM 1832 O O . ALA A 1 247 ? -8.180 -13.844 -9.980 1.00 86.56 247 ALA A O 1
ATOM 1833 N N . LEU A 1 248 ? -9.457 -15.079 -8.609 1.00 90.75 248 LEU A N 1
ATOM 1834 C CA . LEU A 1 248 ? -9.987 -15.974 -9.643 1.00 90.75 248 LEU A CA 1
ATOM 1835 C C . LEU A 1 248 ? -10.830 -15.227 -10.680 1.00 90.75 248 LEU A C 1
ATOM 1837 O O . LEU A 1 248 ? -10.745 -15.550 -11.859 1.00 90.75 248 LEU A O 1
ATOM 1841 N N . LEU A 1 249 ? -11.606 -14.221 -10.267 1.00 91.12 249 LEU A N 1
ATOM 1842 C CA . LEU A 1 249 ? -12.388 -13.383 -11.180 1.00 91.12 249 LEU A CA 1
ATOM 1843 C C . LEU A 1 249 ? -11.499 -12.469 -12.038 1.00 91.12 249 LEU A C 1
ATOM 1845 O O . LEU A 1 249 ? -11.837 -12.205 -13.189 1.00 91.12 249 LEU A O 1
ATOM 1849 N N . ALA A 1 250 ? -10.362 -12.007 -11.510 1.00 88.94 250 ALA A N 1
ATOM 1850 C CA . ALA A 1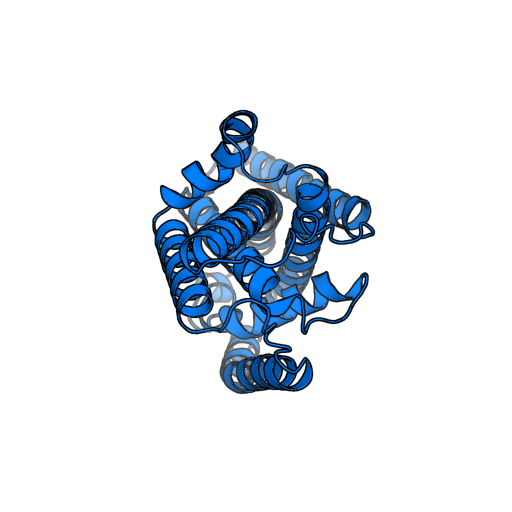 250 ? -9.402 -11.189 -12.254 1.00 88.94 250 ALA A CA 1
ATOM 1851 C C . ALA A 1 250 ? -8.472 -12.015 -13.166 1.00 88.94 250 ALA A C 1
ATOM 1853 O O . ALA A 1 250 ? -7.955 -11.503 -14.162 1.00 88.94 250 ALA A O 1
ATOM 1854 N N . LEU A 1 251 ? -8.273 -13.299 -12.851 1.00 90.12 251 LEU A N 1
ATOM 1855 C CA . LEU A 1 251 ? -7.295 -14.163 -13.508 1.00 90.12 251 LEU A CA 1
ATOM 1856 C C . LEU A 1 251 ? -7.489 -14.300 -15.032 1.00 90.12 251 LEU A C 1
ATOM 1858 O O . LEU A 1 251 ? -6.486 -14.209 -15.736 1.00 90.12 251 LEU A O 1
ATOM 1862 N N . PRO A 1 252 ? -8.709 -14.465 -15.590 1.00 92.25 252 PRO A N 1
ATOM 1863 C CA . PRO A 1 252 ? -8.889 -14.573 -17.038 1.00 92.25 252 PRO A CA 1
ATOM 1864 C C . PRO A 1 252 ? -8.450 -13.310 -17.779 1.00 92.25 252 PRO A C 1
ATOM 1866 O O . PRO A 1 252 ? -7.738 -13.403 -18.776 1.00 92.25 252 PRO A O 1
ATOM 1869 N N . ALA A 1 253 ? -8.821 -12.133 -17.262 1.00 87.19 253 ALA A N 1
ATOM 1870 C CA . ALA A 1 253 ? -8.417 -10.854 -17.839 1.00 87.19 253 ALA A CA 1
ATOM 1871 C C . ALA A 1 253 ? -6.895 -10.686 -17.774 1.00 87.19 253 ALA A C 1
ATOM 1873 O O . ALA A 1 253 ? -6.283 -10.248 -18.741 1.00 87.19 253 ALA A O 1
ATOM 1874 N N . PHE A 1 254 ? -6.276 -11.104 -16.668 1.00 87.00 254 PHE A N 1
ATOM 1875 C CA . PHE A 1 254 ? -4.826 -11.090 -16.503 1.00 87.00 254 PHE A CA 1
ATOM 1876 C C . PHE A 1 254 ? -4.100 -12.030 -17.465 1.00 87.00 254 PHE A C 1
ATOM 1878 O O . PHE A 1 254 ? -3.183 -11.592 -18.156 1.00 87.00 254 PHE A O 1
ATOM 1885 N N . ILE A 1 255 ? -4.525 -13.293 -17.569 1.00 88.25 255 ILE A N 1
ATOM 1886 C CA . ILE A 1 255 ? -3.937 -14.262 -18.503 1.00 88.25 255 ILE A CA 1
ATOM 1887 C C . ILE A 1 255 ? -4.085 -13.763 -19.941 1.00 88.25 255 ILE A C 1
ATOM 1889 O O . ILE A 1 255 ? -3.126 -13.831 -20.707 1.00 88.25 255 ILE A O 1
ATOM 1893 N N . LEU A 1 256 ? -5.250 -13.223 -20.310 1.00 87.00 256 LEU A N 1
ATOM 1894 C CA . LEU A 1 256 ? -5.461 -12.643 -21.634 1.00 87.00 256 LEU A CA 1
ATOM 1895 C C . LEU A 1 256 ? -4.513 -11.461 -21.880 1.00 87.00 256 LEU A C 1
ATOM 1897 O O . LEU A 1 256 ? -3.843 -11.428 -22.905 1.00 87.00 256 LEU A O 1
ATOM 1901 N N . SER A 1 257 ? -4.394 -10.543 -20.918 1.00 83.38 257 SER A N 1
ATOM 1902 C CA . SER A 1 257 ? -3.480 -9.398 -20.994 1.00 83.38 257 SER A CA 1
ATOM 1903 C C . SER A 1 257 ? -2.033 -9.849 -21.207 1.00 83.38 257 SER A C 1
ATOM 1905 O O . SER A 1 257 ? -1.371 -9.380 -22.123 1.00 83.38 257 SER A O 1
ATOM 1907 N N . VAL A 1 258 ? -1.558 -10.818 -20.417 1.00 83.44 258 VAL A N 1
ATOM 1908 C CA . VAL A 1 258 ? -0.184 -11.339 -20.494 1.00 83.44 258 VAL A CA 1
ATOM 1909 C C . VAL A 1 258 ? 0.060 -12.122 -21.785 1.00 83.44 258 VAL A C 1
ATOM 1911 O O . VAL A 1 258 ? 1.099 -11.956 -22.412 1.00 83.44 258 VAL A O 1
ATOM 1914 N N . THR A 1 259 ? -0.877 -12.971 -22.209 1.00 85.50 259 THR A N 1
ATOM 1915 C CA . THR A 1 259 ? -0.720 -13.766 -23.441 1.00 85.50 259 THR A CA 1
ATOM 1916 C C . THR A 1 259 ? -0.746 -12.905 -24.694 1.00 85.50 259 THR A C 1
ATOM 1918 O O . THR A 1 259 ? 0.006 -13.187 -25.622 1.00 85.50 259 THR A O 1
ATOM 1921 N N . LEU A 1 260 ? -1.575 -11.860 -24.720 1.00 82.19 260 LEU A N 1
ATOM 1922 C CA . LEU A 1 260 ? -1.567 -10.875 -25.795 1.00 82.19 260 LEU A CA 1
ATOM 1923 C C . LEU A 1 260 ? -0.315 -10.006 -25.748 1.00 82.19 260 LEU A C 1
ATOM 1925 O O . LEU A 1 260 ? 0.235 -9.723 -26.800 1.00 82.19 260 LEU A O 1
ATOM 1929 N N . ALA A 1 261 ? 0.146 -9.626 -24.553 1.00 74.00 261 ALA A N 1
ATOM 1930 C CA . ALA A 1 261 ? 1.373 -8.860 -24.410 1.00 74.00 261 ALA A CA 1
ATOM 1931 C C . ALA A 1 261 ? 2.589 -9.652 -24.900 1.00 74.00 261 ALA A C 1
ATOM 1933 O O . ALA A 1 261 ? 3.417 -9.064 -25.562 1.00 74.00 261 ALA A O 1
ATOM 1934 N N . ILE A 1 262 ? 2.707 -10.956 -24.603 1.00 80.69 262 ILE A N 1
ATOM 1935 C CA . ILE A 1 262 ? 3.887 -11.780 -24.949 1.00 80.69 262 ILE A CA 1
ATOM 1936 C C . ILE A 1 262 ? 3.979 -12.130 -26.446 1.00 80.69 262 ILE A C 1
ATOM 1938 O O . ILE A 1 262 ? 5.077 -12.426 -26.922 1.00 80.69 262 ILE A O 1
ATOM 1942 N N . ARG A 1 263 ? 2.852 -12.134 -27.164 1.00 77.75 263 ARG A N 1
ATOM 1943 C CA . ARG A 1 263 ? 2.815 -12.384 -28.615 1.00 77.75 263 ARG A CA 1
ATOM 1944 C C . ARG A 1 263 ? 3.400 -11.220 -29.401 1.00 77.75 263 ARG A C 1
ATOM 1946 O O . ARG A 1 263 ? 3.921 -11.514 -30.496 1.00 77.75 263 ARG A O 1
#

Radius of gyration: 19.83 Å; chains: 1; bounding box: 47×35×58 Å